Protein AF-A0A4Q2J1U2-F1 (afdb_monomer_lite)

Structure (mmCIF, N/CA/C/O backbone):
data_AF-A0A4Q2J1U2-F1
#
_entry.id   AF-A0A4Q2J1U2-F1
#
loop_
_atom_site.group_PDB
_atom_site.id
_atom_site.type_symbol
_atom_site.label_atom_id
_atom_site.label_alt_id
_atom_site.label_comp_id
_atom_site.label_asym_id
_atom_site.label_entity_id
_atom_site.label_seq_id
_atom_site.pdbx_PDB_ins_code
_atom_site.Cartn_x
_atom_site.Cartn_y
_atom_site.Cartn_z
_atom_site.occupancy
_atom_site.B_iso_or_equiv
_atom_site.auth_seq_id
_atom_site.auth_comp_id
_atom_site.auth_asym_id
_atom_site.auth_atom_id
_atom_site.pdbx_PDB_model_num
ATOM 1 N N . MET A 1 1 ? 34.722 -32.588 -14.784 1.00 40.94 1 MET A N 1
ATOM 2 C CA . MET A 1 1 ? 33.794 -31.665 -14.092 1.00 40.94 1 MET A CA 1
ATOM 3 C C . MET A 1 1 ? 32.581 -32.463 -13.649 1.00 40.94 1 MET A C 1
ATOM 5 O O . MET A 1 1 ? 31.756 -32.807 -14.487 1.00 40.94 1 MET A O 1
ATOM 9 N N . ASN A 1 2 ? 32.507 -32.815 -12.365 1.00 41.41 2 ASN A N 1
ATOM 10 C CA . ASN A 1 2 ? 31.314 -33.447 -11.803 1.00 41.41 2 ASN A CA 1
ATOM 11 C C . ASN A 1 2 ? 30.182 -32.419 -11.820 1.00 41.41 2 ASN A C 1
ATOM 13 O O . ASN A 1 2 ? 30.294 -31.365 -11.196 1.00 41.41 2 ASN A O 1
ATOM 17 N N . ARG A 1 3 ? 29.116 -32.698 -12.578 1.00 48.78 3 ARG A N 1
ATOM 18 C CA . ARG A 1 3 ? 27.862 -31.949 -12.464 1.00 48.78 3 ARG A CA 1
ATOM 19 C C . ARG A 1 3 ? 27.380 -32.119 -11.027 1.00 48.78 3 ARG A C 1
ATOM 21 O O . ARG A 1 3 ? 27.314 -33.249 -10.555 1.00 48.78 3 ARG A O 1
ATOM 28 N N . ILE A 1 4 ? 27.076 -31.015 -10.349 1.00 56.19 4 ILE A N 1
ATOM 29 C CA . ILE A 1 4 ? 26.413 -31.039 -9.044 1.00 56.19 4 ILE A CA 1
ATOM 30 C C . ILE A 1 4 ? 25.127 -31.856 -9.225 1.00 56.19 4 ILE A C 1
ATOM 32 O O . ILE A 1 4 ? 24.204 -31.419 -9.913 1.00 56.19 4 ILE A O 1
ATOM 36 N N . GLN A 1 5 ? 25.106 -33.076 -8.692 1.00 54.91 5 GLN A N 1
ATOM 37 C CA . GLN A 1 5 ? 23.895 -33.880 -8.613 1.00 54.91 5 GLN A CA 1
ATOM 38 C C . GLN A 1 5 ? 23.110 -33.358 -7.417 1.00 54.91 5 GLN A C 1
ATOM 40 O O . GLN A 1 5 ? 23.485 -33.587 -6.273 1.00 54.91 5 GLN A O 1
ATOM 45 N N . ILE A 1 6 ? 22.061 -32.591 -7.696 1.00 63.06 6 ILE A N 1
ATOM 46 C CA . ILE A 1 6 ? 21.085 -32.207 -6.680 1.00 63.06 6 ILE A CA 1
ATOM 47 C C . ILE A 1 6 ? 20.137 -33.394 -6.537 1.00 63.06 6 ILE A C 1
ATOM 49 O O . ILE A 1 6 ? 19.414 -33.708 -7.488 1.00 63.06 6 ILE A O 1
ATOM 53 N N . ASP A 1 7 ? 20.142 -34.051 -5.378 1.00 73.06 7 ASP A N 1
ATOM 54 C CA . ASP A 1 7 ? 19.077 -34.986 -5.024 1.00 73.06 7 ASP A CA 1
ATOM 55 C C . ASP A 1 7 ? 17.776 -34.184 -4.903 1.00 73.06 7 ASP A C 1
ATOM 57 O O . ASP A 1 7 ? 17.589 -33.372 -3.995 1.00 73.06 7 ASP A O 1
ATOM 61 N N . ARG A 1 8 ? 16.892 -34.351 -5.890 1.00 62.78 8 ARG A N 1
ATOM 62 C CA . ARG A 1 8 ? 15.632 -33.601 -5.984 1.00 62.78 8 ARG A CA 1
ATOM 63 C C . ARG A 1 8 ? 14.714 -33.876 -4.795 1.00 62.78 8 ARG A C 1
ATOM 65 O O . ARG A 1 8 ? 13.988 -32.979 -4.373 1.00 62.78 8 ARG A O 1
ATOM 72 N N . THR A 1 9 ? 14.780 -35.090 -4.261 1.00 61.31 9 THR A N 1
ATOM 73 C CA . THR A 1 9 ? 13.978 -35.573 -3.137 1.00 61.31 9 THR A CA 1
ATOM 74 C C . THR A 1 9 ? 14.456 -34.951 -1.832 1.00 61.31 9 THR A C 1
ATOM 76 O O . THR A 1 9 ? 13.648 -34.439 -1.061 1.00 61.31 9 THR A O 1
ATOM 79 N N . GLU A 1 10 ? 15.773 -34.923 -1.619 1.00 67.81 10 GLU A N 1
ATOM 80 C CA . GLU A 1 10 ? 16.393 -34.340 -0.423 1.00 67.81 10 GLU A CA 1
ATOM 81 C C . GLU A 1 10 ? 16.301 -32.802 -0.416 1.00 67.81 10 GLU A C 1
ATOM 83 O O . GLU A 1 10 ? 16.097 -32.182 0.626 1.00 67.81 10 GLU A O 1
ATOM 88 N N . ALA A 1 11 ? 16.352 -32.175 -1.598 1.00 64.88 11 ALA A N 1
ATOM 89 C CA . ALA A 1 11 ? 16.193 -30.730 -1.768 1.00 64.88 11 ALA A CA 1
ATOM 90 C C . ALA A 1 11 ? 14.732 -30.239 -1.677 1.00 64.88 11 ALA A C 1
ATOM 92 O O . ALA A 1 11 ? 14.486 -29.034 -1.775 1.00 64.88 11 ALA A O 1
ATOM 93 N N . GLY A 1 12 ? 13.754 -31.145 -1.536 1.00 71.75 12 GLY A N 1
ATOM 94 C CA . GLY A 1 12 ? 12.329 -30.800 -1.516 1.00 71.75 12 GLY A CA 1
ATOM 95 C C . GLY A 1 12 ? 11.839 -30.141 -2.812 1.00 71.75 12 GLY A C 1
ATOM 96 O O . GLY A 1 12 ? 10.867 -29.380 -2.789 1.00 71.75 12 GLY A O 1
ATOM 97 N N . LEU A 1 13 ? 12.525 -30.392 -3.932 1.00 71.38 13 LEU A N 1
ATOM 98 C CA . LEU A 1 13 ? 12.176 -29.836 -5.233 1.00 71.38 13 LEU A CA 1
ATOM 99 C C . LEU A 1 13 ? 10.976 -30.595 -5.792 1.00 71.38 13 LEU A C 1
ATOM 101 O O . LEU A 1 13 ? 11.038 -31.798 -6.033 1.00 71.38 13 LEU A O 1
ATOM 105 N N . LEU A 1 14 ? 9.886 -29.865 -5.998 1.00 78.56 14 LEU A N 1
ATOM 106 C CA . LEU A 1 14 ? 8.661 -30.396 -6.578 1.00 78.56 14 LEU A CA 1
ATOM 107 C C . LEU A 1 14 ? 8.863 -30.627 -8.072 1.00 78.56 14 LEU A C 1
ATOM 109 O O . LEU A 1 14 ? 9.507 -29.815 -8.745 1.00 78.56 14 LEU A O 1
ATOM 113 N N . ASP A 1 15 ? 8.288 -31.706 -8.596 1.00 85.06 15 ASP A N 1
ATOM 114 C CA . ASP A 1 15 ? 8.080 -31.787 -10.037 1.00 85.06 15 ASP A CA 1
ATOM 115 C C . ASP A 1 15 ? 7.038 -30.747 -10.490 1.00 85.06 15 ASP A C 1
ATOM 117 O O . ASP A 1 15 ? 6.358 -30.110 -9.682 1.00 85.06 15 ASP A O 1
ATOM 121 N N . GLU A 1 16 ? 6.942 -30.527 -11.800 1.00 80.81 16 GLU A N 1
ATOM 122 C CA . GLU A 1 16 ? 6.051 -29.514 -12.369 1.00 80.81 16 GLU A CA 1
ATOM 123 C C . GLU A 1 16 ? 4.585 -29.739 -11.975 1.00 80.81 16 GLU A C 1
ATOM 125 O O . GLU A 1 16 ? 3.893 -28.786 -11.620 1.00 80.81 16 GLU A O 1
ATOM 130 N N . SER A 1 17 ? 4.126 -30.993 -11.958 1.00 84.81 17 SER A N 1
ATOM 131 C CA . SER A 1 17 ? 2.738 -31.322 -11.615 1.00 84.81 17 SER A CA 1
ATOM 132 C C . SER A 1 17 ? 2.459 -31.033 -10.142 1.00 84.81 17 SER A C 1
ATOM 134 O O . SER A 1 17 ? 1.486 -30.356 -9.818 1.00 84.81 17 SER A O 1
ATOM 136 N N . GLN A 1 18 ? 3.365 -31.446 -9.256 1.00 86.19 18 GLN A N 1
ATOM 137 C CA . GLN A 1 18 ? 3.302 -31.177 -7.819 1.00 86.19 18 GLN A CA 1
ATOM 138 C C . GLN A 1 18 ? 3.392 -29.680 -7.499 1.00 86.19 18 GLN A C 1
ATOM 140 O O . GLN A 1 18 ? 2.751 -29.196 -6.564 1.00 86.19 18 GLN A O 1
ATOM 145 N N . ALA A 1 19 ? 4.203 -28.930 -8.248 1.00 78.00 19 ALA A N 1
ATOM 146 C CA . ALA A 1 19 ? 4.318 -27.485 -8.098 1.00 78.00 19 ALA A CA 1
ATOM 147 C C . ALA A 1 19 ? 3.023 -26.780 -8.518 1.00 78.00 19 ALA A C 1
ATOM 149 O O . ALA A 1 19 ? 2.547 -25.908 -7.789 1.00 78.00 19 ALA A O 1
ATOM 150 N N . ILE A 1 20 ? 2.438 -27.180 -9.652 1.00 78.00 20 ILE A N 1
ATOM 151 C CA . ILE A 1 20 ? 1.159 -26.658 -10.145 1.00 78.00 20 ILE A CA 1
ATOM 152 C C . ILE A 1 20 ? 0.034 -26.972 -9.157 1.00 78.00 20 ILE A C 1
ATOM 154 O O . ILE A 1 20 ? -0.720 -26.068 -8.805 1.00 78.00 20 ILE A O 1
ATOM 158 N N . GLU A 1 21 ? -0.054 -28.210 -8.670 1.00 85.25 21 GLU A N 1
ATOM 159 C CA . GLU A 1 21 ? -1.072 -28.634 -7.704 1.00 85.25 21 GLU A CA 1
ATOM 160 C C . GLU A 1 21 ? -0.965 -27.835 -6.401 1.00 85.25 21 GLU A C 1
ATOM 162 O O . GLU A 1 21 ? -1.921 -27.173 -6.001 1.00 85.25 21 GLU A O 1
ATOM 167 N N . LYS A 1 22 ? 0.230 -27.750 -5.798 1.00 83.50 22 LYS A N 1
ATOM 168 C CA . LYS A 1 22 ? 0.429 -26.937 -4.586 1.00 83.50 22 LYS A CA 1
ATOM 169 C C . LYS A 1 22 ? 0.138 -25.458 -4.804 1.00 83.50 22 LYS A C 1
ATOM 171 O O . LYS A 1 22 ? -0.302 -24.773 -3.877 1.00 83.50 22 LYS A O 1
ATOM 176 N N . LEU A 1 23 ? 0.427 -24.930 -5.990 1.00 76.12 23 LEU A N 1
ATOM 177 C CA . LEU A 1 23 ? 0.112 -23.549 -6.325 1.00 76.12 23 LEU A CA 1
ATOM 178 C C . LEU A 1 23 ? -1.408 -23.351 -6.444 1.00 76.12 23 LEU A C 1
ATOM 180 O O . LEU A 1 23 ? -1.936 -22.383 -5.896 1.00 76.12 23 LEU A O 1
ATOM 184 N N . ALA A 1 24 ? -2.113 -24.283 -7.087 1.00 77.75 24 ALA A N 1
ATOM 185 C CA . ALA A 1 24 ? -3.569 -24.283 -7.201 1.00 77.75 24 ALA A CA 1
ATOM 186 C C . ALA A 1 24 ? -4.257 -24.411 -5.833 1.00 77.75 24 ALA A C 1
ATOM 188 O O . ALA A 1 24 ? -5.209 -23.674 -5.560 1.00 77.75 24 ALA A O 1
ATOM 189 N N . ASP A 1 25 ? -3.738 -25.262 -4.947 1.00 82.00 25 ASP A N 1
ATOM 190 C CA . ASP A 1 25 ? -4.210 -25.404 -3.568 1.00 82.00 25 ASP A CA 1
ATOM 191 C C . ASP A 1 25 ? -4.043 -24.104 -2.788 1.00 82.00 25 ASP A C 1
ATOM 193 O O . ASP A 1 25 ? -4.979 -23.629 -2.142 1.00 82.00 25 ASP A O 1
ATOM 197 N N . ARG A 1 26 ? -2.868 -23.468 -2.893 1.00 78.56 26 ARG A N 1
ATOM 198 C CA . ARG A 1 26 ? -2.610 -22.171 -2.253 1.00 78.56 26 ARG A CA 1
ATOM 199 C C . ARG A 1 26 ? -3.544 -21.084 -2.771 1.00 78.56 26 ARG A C 1
ATOM 201 O O . ARG A 1 26 ? -4.058 -20.310 -1.968 1.00 78.56 26 ARG A O 1
ATOM 208 N N . PHE A 1 27 ? -3.795 -21.028 -4.079 1.00 70.75 27 PHE A N 1
ATOM 209 C CA . PHE A 1 27 ? -4.749 -20.072 -4.643 1.00 70.75 27 PHE A CA 1
ATOM 210 C C . PHE A 1 27 ? -6.188 -20.359 -4.213 1.00 70.75 27 PHE A C 1
ATOM 212 O O . PHE A 1 27 ? -6.931 -19.427 -3.912 1.00 70.75 27 PHE A O 1
ATOM 219 N N . SER A 1 28 ? -6.576 -21.630 -4.134 1.00 72.31 28 SER A N 1
ATOM 220 C CA . SER A 1 28 ? -7.910 -22.034 -3.688 1.00 72.31 28 SER A CA 1
ATOM 221 C C . SER A 1 28 ? -8.134 -21.697 -2.215 1.00 72.31 28 SER A C 1
ATOM 223 O O . SER A 1 28 ? -9.158 -21.103 -1.882 1.00 72.31 28 SER A O 1
ATOM 225 N N . ALA A 1 29 ? -7.148 -21.964 -1.355 1.00 73.12 29 ALA A N 1
ATOM 226 C CA . ALA A 1 29 ? -7.158 -21.555 0.048 1.00 73.12 29 ALA A CA 1
ATOM 227 C C . ALA A 1 29 ? -7.182 -20.023 0.213 1.00 73.12 29 ALA A C 1
ATOM 229 O O . ALA A 1 29 ? -7.763 -19.509 1.165 1.00 73.12 29 ALA A O 1
ATOM 230 N N . ALA A 1 30 ? -6.592 -19.281 -0.729 1.00 64.62 30 ALA A N 1
ATOM 231 C CA . ALA A 1 30 ? -6.558 -17.821 -0.711 1.00 64.62 30 ALA A CA 1
ATOM 232 C C . ALA A 1 30 ? -7.822 -17.142 -1.279 1.00 64.62 30 ALA A C 1
ATOM 234 O O . ALA A 1 30 ? -7.914 -15.917 -1.202 1.00 64.62 30 ALA A O 1
ATOM 235 N N . LYS A 1 31 ? -8.809 -17.879 -1.821 1.00 60.16 31 LYS A N 1
ATOM 236 C CA . LYS A 1 31 ? -10.041 -17.285 -2.390 1.00 60.16 31 LYS A CA 1
ATOM 237 C C . LYS A 1 31 ? -10.817 -16.411 -1.394 1.00 60.16 31 LYS A C 1
ATOM 239 O O . LYS A 1 31 ? -11.408 -15.422 -1.812 1.00 60.16 31 LYS A O 1
ATOM 244 N N . GLY A 1 32 ? -10.784 -16.736 -0.099 1.00 54.59 32 GLY A N 1
ATOM 245 C CA . GLY A 1 32 ? -11.409 -15.935 0.967 1.00 54.59 32 GLY A CA 1
ATOM 246 C C . GLY A 1 32 ? -10.609 -14.698 1.399 1.00 54.59 32 GLY A C 1
ATOM 247 O O . GLY A 1 32 ? -11.119 -13.874 2.148 1.00 54.59 32 GLY A O 1
ATOM 248 N N . SER A 1 33 ? -9.369 -14.548 0.925 1.00 55.78 33 SER A N 1
ATOM 249 C CA . SER A 1 33 ? -8.475 -13.429 1.261 1.00 55.78 33 SER A CA 1
ATOM 250 C C . SER A 1 33 ? -8.589 -12.252 0.285 1.00 55.78 33 SER A C 1
ATOM 252 O O . SER A 1 33 ? -7.886 -11.253 0.439 1.00 55.78 33 SER A O 1
ATOM 254 N N . ILE A 1 34 ? -9.428 -12.374 -0.748 1.00 62.28 34 ILE A N 1
ATOM 255 C CA . ILE A 1 34 ? -9.670 -11.317 -1.731 1.00 62.28 34 ILE A CA 1
ATOM 256 C C . ILE A 1 34 ? -10.684 -10.336 -1.140 1.00 62.28 34 ILE A C 1
ATOM 258 O O . ILE A 1 34 ? -11.762 -10.730 -0.701 1.00 62.28 34 ILE A O 1
ATOM 262 N N . LEU A 1 35 ? -10.349 -9.046 -1.147 1.00 68.81 35 LEU A N 1
ATOM 263 C CA . LEU A 1 35 ? -11.266 -7.990 -0.725 1.00 68.81 35 LEU A CA 1
ATOM 264 C C . LEU A 1 35 ? -12.444 -7.908 -1.706 1.00 68.81 35 LEU A C 1
ATOM 266 O O . LEU A 1 35 ? -12.306 -7.363 -2.801 1.00 68.81 35 LEU A O 1
ATOM 270 N N . ASP A 1 36 ? -13.609 -8.428 -1.316 1.00 72.62 36 ASP A N 1
ATOM 271 C CA . ASP A 1 36 ? -14.829 -8.349 -2.124 1.00 72.62 36 ASP A CA 1
ATOM 272 C C . ASP A 1 36 ? -15.438 -6.937 -2.103 1.00 72.62 36 ASP A C 1
ATOM 274 O O . ASP A 1 36 ? -16.395 -6.625 -1.387 1.00 72.62 36 ASP A O 1
ATOM 278 N N . CYS A 1 37 ? -14.880 -6.076 -2.947 1.00 68.88 37 CYS A N 1
ATOM 279 C CA . CYS A 1 37 ? -15.379 -4.725 -3.182 1.00 68.88 37 CYS A CA 1
ATOM 280 C C . CYS A 1 37 ? -16.407 -4.669 -4.329 1.00 68.88 37 CYS A C 1
ATOM 282 O O . CYS A 1 37 ? -16.968 -3.611 -4.599 1.00 68.88 37 CYS A O 1
ATOM 284 N N . GLY A 1 38 ? -16.669 -5.796 -5.011 1.00 70.62 38 GLY A N 1
ATOM 285 C CA . GLY A 1 38 ? -17.612 -5.908 -6.144 1.00 70.62 38 GLY A CA 1
ATOM 286 C C . GLY A 1 38 ? -17.121 -5.387 -7.466 1.00 70.62 38 GLY A C 1
ATOM 287 O O . GLY A 1 38 ? -17.868 -5.340 -8.437 1.00 70.62 38 GLY A O 1
ATOM 288 N N . PHE A 1 39 ? -15.859 -5.010 -7.488 1.00 75.62 39 PHE A N 1
ATOM 289 C CA . PHE A 1 39 ? -15.097 -4.725 -8.675 1.00 75.62 39 PHE A CA 1
ATOM 290 C C . PHE A 1 39 ? -13.757 -5.452 -8.545 1.00 75.62 39 PHE A C 1
ATOM 292 O O . PHE A 1 39 ? -13.298 -5.692 -7.422 1.00 75.62 39 PHE A O 1
ATOM 299 N N . PRO A 1 40 ? -13.121 -5.809 -9.671 1.00 79.50 40 PRO A N 1
ATOM 300 C CA . PRO A 1 40 ? -11.772 -6.351 -9.654 1.00 79.50 40 PRO A CA 1
ATOM 301 C C . PRO A 1 40 ? -10.813 -5.400 -8.933 1.00 79.50 40 PRO A C 1
ATOM 303 O O . PRO A 1 40 ? -10.819 -4.188 -9.167 1.00 79.50 40 PRO A O 1
ATOM 306 N N . ASP A 1 41 ? -9.982 -5.952 -8.054 1.00 85.75 41 ASP A N 1
ATOM 307 C CA . ASP A 1 41 ? -8.946 -5.187 -7.376 1.00 85.75 41 ASP A CA 1
ATOM 308 C C . ASP A 1 41 ? -7.888 -4.729 -8.387 1.00 85.75 41 ASP A C 1
ATOM 310 O O . ASP A 1 41 ? -7.144 -5.544 -8.933 1.00 85.75 41 ASP A O 1
ATOM 314 N N . GLN A 1 42 ? -7.825 -3.419 -8.637 1.00 88.94 42 GLN A N 1
ATOM 315 C CA . GLN A 1 42 ? -6.979 -2.855 -9.691 1.00 88.94 42 GLN A CA 1
ATOM 316 C C . GLN A 1 42 ? -5.487 -3.116 -9.464 1.00 88.94 42 GLN A C 1
ATOM 318 O O . GLN A 1 42 ? -4.757 -3.355 -10.428 1.00 88.94 42 GLN A O 1
ATOM 323 N N . LEU A 1 43 ? -5.028 -3.094 -8.206 1.00 91.44 43 LEU A N 1
ATOM 324 C CA . LEU A 1 43 ? -3.635 -3.395 -7.892 1.00 91.44 43 LEU A CA 1
ATOM 325 C C . LEU A 1 43 ? -3.363 -4.878 -8.132 1.00 91.44 43 LEU A C 1
ATOM 327 O O . LEU A 1 43 ? -2.421 -5.214 -8.844 1.00 91.44 43 LEU A O 1
ATOM 331 N N . ALA A 1 44 ? -4.192 -5.766 -7.577 1.00 89.00 44 ALA A N 1
ATOM 332 C CA . ALA A 1 44 ? -4.015 -7.207 -7.752 1.00 89.00 44 ALA A CA 1
ATOM 333 C C . ALA A 1 44 ? -4.030 -7.594 -9.239 1.00 89.00 44 ALA A C 1
ATOM 335 O O . ALA A 1 44 ? -3.179 -8.358 -9.694 1.00 89.00 44 ALA A O 1
ATOM 336 N N . GLU A 1 45 ? -4.957 -7.020 -10.008 1.00 88.75 45 GLU A N 1
ATOM 337 C CA . GLU A 1 45 ? -5.068 -7.229 -11.448 1.00 88.75 45 GLU A CA 1
ATOM 338 C C . GLU A 1 45 ? -3.811 -6.754 -12.187 1.00 88.75 45 GLU A C 1
ATOM 340 O O . GLU A 1 45 ? -3.287 -7.482 -13.034 1.00 88.75 45 GLU A O 1
ATOM 345 N N . ARG A 1 46 ? -3.287 -5.565 -11.857 1.00 91.88 46 ARG A N 1
ATOM 346 C CA . ARG A 1 46 ? -2.036 -5.060 -12.438 1.00 91.88 46 ARG A CA 1
ATOM 347 C C . ARG A 1 46 ? -0.867 -5.997 -12.152 1.00 91.88 46 ARG A C 1
ATOM 349 O O . ARG A 1 46 ? -0.157 -6.375 -13.087 1.00 91.88 46 ARG A O 1
ATOM 356 N N . LEU A 1 47 ? -0.676 -6.367 -10.886 1.00 93.44 47 LEU A N 1
ATOM 357 C CA . LEU A 1 47 ? 0.421 -7.239 -10.463 1.00 93.44 47 LEU A CA 1
ATOM 358 C C . LEU A 1 47 ? 0.335 -8.602 -11.159 1.00 93.44 47 LEU A C 1
ATOM 360 O O . LEU A 1 47 ? 1.339 -9.100 -11.663 1.00 93.44 47 LEU A O 1
ATOM 364 N N . ALA A 1 48 ? -0.868 -9.173 -11.258 1.00 90.56 48 ALA A N 1
ATOM 365 C CA . ALA A 1 48 ? -1.094 -10.438 -11.947 1.00 90.56 48 ALA A CA 1
ATOM 366 C C . ALA A 1 48 ? -0.799 -10.341 -13.453 1.00 90.56 48 ALA A C 1
ATOM 368 O O . ALA A 1 48 ? -0.123 -11.211 -14.003 1.00 90.56 48 ALA A O 1
ATOM 369 N N . LYS A 1 49 ? -1.258 -9.276 -14.125 1.00 90.75 49 LYS A N 1
ATOM 370 C CA . LYS A 1 49 ? -0.996 -9.057 -15.557 1.00 90.75 49 LYS A CA 1
ATOM 371 C C . LYS A 1 49 ? 0.494 -8.905 -15.852 1.00 90.75 49 LYS A C 1
ATOM 373 O O . LYS A 1 49 ? 0.980 -9.491 -16.816 1.00 90.75 49 LYS A O 1
ATOM 378 N N . ASP A 1 50 ? 1.223 -8.153 -15.030 1.00 94.25 50 ASP A N 1
ATOM 379 C CA . ASP A 1 50 ? 2.668 -7.983 -15.212 1.00 94.25 50 ASP A CA 1
ATOM 380 C C . ASP A 1 50 ? 3.452 -9.249 -14.907 1.00 94.25 50 ASP A C 1
ATOM 382 O O . ASP A 1 50 ? 4.342 -9.604 -15.677 1.00 94.25 50 ASP A O 1
ATOM 386 N N . PHE A 1 51 ? 3.069 -9.991 -13.869 1.00 94.19 51 PHE A N 1
ATOM 387 C CA . PHE A 1 51 ? 3.667 -11.292 -13.602 1.00 94.19 51 PHE A CA 1
ATOM 388 C C . PHE A 1 51 ? 3.471 -12.256 -14.783 1.00 94.19 51 PHE A C 1
ATOM 390 O O . PHE A 1 51 ? 4.430 -12.860 -15.256 1.00 94.19 51 PHE A O 1
ATOM 397 N N . GLN A 1 52 ? 2.262 -12.326 -15.351 1.00 90.56 52 GLN A N 1
ATOM 398 C CA . GLN A 1 52 ? 1.999 -13.119 -16.559 1.00 90.56 52 GLN A CA 1
ATOM 399 C C . GLN A 1 52 ? 2.795 -12.637 -17.777 1.00 90.56 52 GLN A C 1
ATOM 401 O O . GLN A 1 52 ? 3.192 -13.447 -18.619 1.00 90.56 52 GLN A O 1
ATOM 406 N N . ASN A 1 53 ? 3.000 -11.325 -17.918 1.00 89.69 53 ASN A N 1
ATOM 407 C CA . ASN A 1 53 ? 3.836 -10.778 -18.980 1.00 89.69 53 ASN A CA 1
ATOM 408 C C . ASN A 1 53 ? 5.285 -11.233 -18.814 1.00 89.69 53 ASN A C 1
ATOM 410 O O . ASN A 1 53 ? 5.844 -11.731 -19.785 1.00 89.69 53 ASN A O 1
ATOM 414 N N . LEU A 1 54 ? 5.839 -11.165 -17.601 1.00 91.19 54 LEU A N 1
ATOM 415 C CA . LEU A 1 54 ? 7.184 -11.657 -17.293 1.00 91.19 54 LEU A CA 1
ATOM 416 C C . LEU A 1 54 ? 7.322 -13.149 -17.570 1.00 91.19 54 LEU A C 1
ATOM 418 O O . LEU A 1 54 ? 8.261 -13.535 -18.254 1.00 91.19 54 LEU A O 1
ATOM 422 N N . CYS A 1 55 ? 6.384 -13.988 -17.122 1.00 90.38 55 CYS A N 1
ATOM 423 C CA . CYS A 1 55 ? 6.423 -15.424 -17.416 1.00 90.38 55 CYS A CA 1
ATOM 424 C C . CYS A 1 55 ? 6.489 -15.693 -18.925 1.00 90.38 55 CYS A C 1
ATOM 426 O O . CYS A 1 55 ? 7.230 -16.554 -19.371 1.00 90.38 55 CYS A O 1
ATOM 428 N N . LYS A 1 56 ? 5.777 -14.910 -19.739 1.00 86.75 56 LYS A N 1
ATOM 429 C CA . LYS A 1 56 ? 5.811 -15.061 -21.201 1.00 86.75 56 LYS A CA 1
ATOM 430 C C . LYS A 1 56 ? 7.092 -14.528 -21.850 1.00 86.75 56 LYS A C 1
ATOM 432 O O . LYS A 1 56 ? 7.359 -14.885 -22.990 1.00 86.75 56 LYS A O 1
ATOM 437 N N . LEU A 1 57 ? 7.878 -13.699 -21.158 1.00 85.62 57 LEU A N 1
ATOM 438 C CA . LEU A 1 57 ? 9.229 -13.329 -21.600 1.00 85.62 57 LEU A CA 1
ATOM 439 C C . LEU A 1 57 ? 10.234 -14.466 -21.393 1.00 85.62 57 LEU A C 1
ATOM 441 O O . LEU A 1 57 ? 11.310 -14.436 -21.990 1.00 85.62 57 LEU A O 1
ATOM 445 N N . GLU A 1 58 ? 9.913 -15.454 -20.553 1.00 86.56 58 GLU A N 1
ATOM 446 C CA . GLU A 1 58 ? 10.778 -16.611 -20.352 1.00 86.56 58 GLU A CA 1
ATOM 447 C C . GLU A 1 58 ? 10.990 -17.326 -21.695 1.00 86.56 58 GLU A C 1
ATOM 449 O O . GLU A 1 58 ? 10.053 -17.524 -22.469 1.00 86.56 58 GLU A O 1
ATOM 454 N N . GLY A 1 59 ? 12.248 -17.625 -22.022 1.00 81.94 59 GLY A N 1
ATOM 455 C CA . GLY A 1 59 ? 12.632 -18.208 -23.312 1.00 81.94 59 GLY A CA 1
ATOM 456 C C . GLY A 1 59 ? 12.765 -17.219 -24.480 1.00 81.94 59 GLY A C 1
ATOM 457 O O . GLY A 1 59 ? 13.353 -17.590 -25.490 1.00 81.94 59 GLY A O 1
ATOM 458 N N . HIS A 1 60 ? 12.306 -15.969 -24.341 1.00 84.50 60 HIS A N 1
ATOM 459 C CA . HIS A 1 60 ? 12.423 -14.924 -25.375 1.00 84.50 60 HIS A CA 1
ATOM 460 C C . HIS A 1 60 ? 13.544 -13.917 -25.096 1.00 84.50 60 HIS A C 1
ATOM 462 O O . HIS A 1 60 ? 13.948 -13.167 -25.978 1.00 84.50 60 HIS A O 1
ATOM 468 N N . VAL A 1 61 ? 14.054 -13.898 -23.865 1.00 86.06 61 VAL A N 1
ATOM 469 C CA . VAL A 1 61 ? 15.207 -13.091 -23.454 1.00 86.06 61 VAL A CA 1
ATOM 470 C C . VAL A 1 61 ? 16.258 -13.988 -22.794 1.00 86.06 61 VAL A C 1
ATOM 472 O O . VAL A 1 61 ? 15.919 -15.075 -22.311 1.00 86.06 61 VAL A O 1
ATOM 475 N N . PRO A 1 62 ? 17.536 -13.564 -22.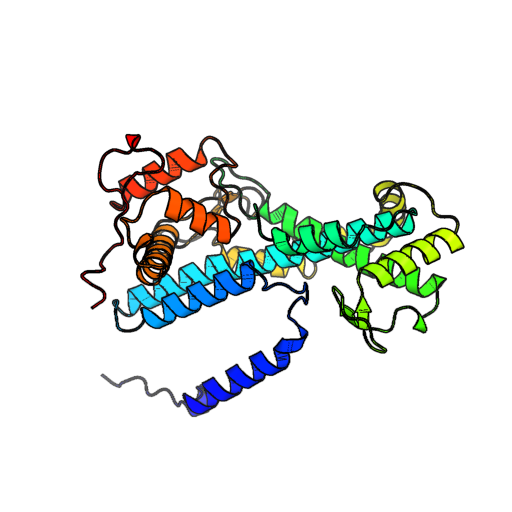724 1.00 90.12 62 PRO A N 1
ATOM 476 C CA . PRO A 1 62 ? 18.559 -14.308 -22.000 1.00 90.12 62 PRO A CA 1
ATOM 477 C C . PRO A 1 62 ? 18.117 -14.633 -20.569 1.00 90.12 62 PRO A C 1
ATOM 479 O O . PRO A 1 62 ? 17.602 -13.772 -19.858 1.00 90.12 62 PRO A O 1
ATOM 482 N N . ARG A 1 63 ? 18.354 -15.870 -20.119 1.00 87.88 63 ARG A N 1
ATOM 483 C CA . ARG A 1 63 ? 17.874 -16.360 -18.813 1.00 87.88 63 ARG A CA 1
ATOM 484 C C . ARG A 1 63 ? 18.271 -15.460 -17.641 1.00 87.88 63 ARG A C 1
ATOM 486 O O . ARG A 1 63 ? 17.455 -15.225 -16.759 1.00 87.88 63 ARG A O 1
ATOM 493 N N . LEU A 1 64 ? 19.509 -14.964 -17.633 1.00 88.69 64 LEU A N 1
ATOM 494 C CA . LEU A 1 64 ? 19.988 -14.055 -16.586 1.00 88.69 64 LEU A CA 1
ATOM 495 C C . LEU A 1 64 ? 19.190 -12.746 -16.579 1.00 88.69 64 LEU A C 1
ATOM 497 O O . LEU A 1 64 ? 18.722 -12.331 -15.525 1.00 88.69 64 LEU A O 1
ATOM 501 N N . LEU A 1 65 ? 18.928 -12.175 -17.760 1.00 88.69 65 LEU A N 1
ATOM 502 C CA . LEU A 1 65 ? 18.089 -10.987 -17.889 1.00 88.69 65 LEU A CA 1
ATOM 503 C C . LEU A 1 65 ? 16.665 -11.255 -17.392 1.00 88.69 65 LEU A C 1
ATOM 505 O O . LEU A 1 65 ? 16.123 -10.447 -16.649 1.00 88.69 65 LEU A O 1
ATOM 509 N N . TRP A 1 66 ? 16.063 -12.392 -17.745 1.00 91.81 66 TRP A N 1
ATOM 510 C CA . TRP A 1 66 ? 14.729 -12.746 -17.252 1.00 91.81 66 TRP A CA 1
ATOM 511 C C . TRP A 1 66 ? 14.668 -12.813 -15.718 1.00 91.81 66 TRP A C 1
ATOM 513 O O . TRP A 1 66 ? 13.743 -12.271 -15.111 1.00 91.81 66 TRP A O 1
ATOM 523 N N . ILE A 1 67 ? 15.677 -13.427 -15.088 1.00 90.50 67 ILE A N 1
ATOM 524 C CA . ILE A 1 67 ? 15.790 -13.498 -13.625 1.00 90.50 67 ILE A CA 1
ATOM 525 C C . ILE A 1 67 ? 15.905 -12.090 -13.027 1.00 90.50 67 ILE A C 1
ATOM 527 O O . ILE A 1 67 ? 15.234 -11.799 -12.036 1.00 90.50 67 ILE A O 1
ATOM 531 N N . ASP A 1 68 ? 16.696 -11.203 -13.632 1.00 89.62 68 ASP A N 1
ATOM 532 C CA . ASP A 1 68 ? 16.839 -9.820 -13.169 1.00 89.62 68 ASP A CA 1
ATOM 533 C C . ASP A 1 68 ? 15.537 -9.016 -13.300 1.00 89.62 68 ASP A C 1
ATOM 535 O O . ASP A 1 68 ? 15.174 -8.284 -12.373 1.00 89.62 68 ASP A O 1
ATOM 539 N N . LEU A 1 69 ? 14.792 -9.197 -14.398 1.00 92.44 69 LEU A N 1
ATOM 540 C CA . LEU A 1 69 ? 13.468 -8.595 -14.592 1.00 92.44 69 LEU A CA 1
ATOM 541 C C . LEU A 1 69 ? 12.480 -9.085 -13.522 1.00 92.44 69 LEU A C 1
ATOM 543 O O . LEU A 1 69 ? 11.796 -8.279 -12.890 1.00 92.44 69 LEU A O 1
ATOM 547 N N . LEU A 1 70 ? 12.437 -10.398 -13.268 1.00 93.44 70 LEU A N 1
ATOM 548 C CA . LEU A 1 70 ? 11.592 -10.990 -12.229 1.00 93.44 70 LEU A CA 1
ATOM 549 C C . LEU A 1 70 ? 11.955 -10.454 -10.839 1.00 93.44 70 LEU A C 1
ATOM 551 O O . LEU A 1 70 ? 11.077 -10.072 -10.064 1.00 93.44 70 LEU A O 1
ATOM 555 N N . LYS A 1 71 ? 13.252 -10.386 -10.529 1.00 90.62 71 LYS A N 1
ATOM 556 C CA . LYS A 1 71 ? 13.769 -9.850 -9.268 1.00 90.62 71 LYS A CA 1
ATOM 557 C C . LYS A 1 71 ? 13.314 -8.403 -9.068 1.00 90.62 71 LYS A C 1
ATOM 559 O O . LYS A 1 71 ? 12.748 -8.086 -8.023 1.00 90.62 71 LYS A O 1
ATOM 564 N N . CYS A 1 72 ? 13.510 -7.539 -10.063 1.00 91.19 72 CYS A N 1
ATOM 565 C CA . CYS A 1 72 ? 13.103 -6.134 -9.998 1.00 91.19 72 CYS A CA 1
ATOM 566 C C . CYS A 1 72 ? 11.582 -5.970 -9.893 1.00 91.19 72 CYS A C 1
ATOM 568 O O . CYS A 1 72 ? 11.106 -5.143 -9.117 1.00 91.19 72 CYS A O 1
ATOM 570 N N . PHE A 1 73 ? 10.809 -6.798 -10.597 1.00 94.00 73 PHE A N 1
ATOM 571 C CA . PHE A 1 73 ? 9.357 -6.823 -10.453 1.00 94.00 73 PHE A CA 1
ATOM 572 C C . PHE A 1 73 ? 8.930 -7.156 -9.022 1.00 94.00 73 PHE A C 1
ATOM 574 O O . PHE A 1 73 ? 8.130 -6.423 -8.449 1.00 94.00 73 PHE A O 1
ATOM 581 N N . LEU A 1 74 ? 9.487 -8.203 -8.405 1.00 91.88 74 LEU A N 1
ATOM 582 C CA . LEU A 1 74 ? 9.141 -8.580 -7.029 1.00 91.88 74 LEU A CA 1
ATOM 583 C C . LEU A 1 74 ? 9.507 -7.484 -6.018 1.00 91.88 74 LEU A C 1
ATOM 585 O O . LEU A 1 74 ? 8.753 -7.248 -5.070 1.00 91.88 74 LEU A O 1
ATOM 589 N N . ARG A 1 75 ? 10.624 -6.782 -6.248 1.00 87.50 75 ARG A N 1
ATOM 590 C CA . ARG A 1 75 ? 11.051 -5.622 -5.450 1.00 87.50 75 ARG A CA 1
ATOM 591 C C . ARG A 1 75 ? 10.086 -4.440 -5.530 1.00 87.50 75 ARG A C 1
ATOM 593 O O . ARG A 1 75 ? 10.003 -3.682 -4.574 1.00 87.50 75 ARG A O 1
ATOM 600 N N . MET A 1 76 ? 9.338 -4.300 -6.621 1.00 89.50 76 MET A N 1
ATOM 601 C CA . MET A 1 76 ? 8.287 -3.287 -6.760 1.00 89.50 76 MET A CA 1
ATOM 602 C C . MET A 1 76 ? 6.942 -3.797 -6.231 1.00 89.50 76 MET A C 1
ATOM 604 O O . MET A 1 76 ? 6.292 -3.156 -5.404 1.00 89.50 76 MET A O 1
ATOM 608 N N . ALA A 1 77 ? 6.525 -4.975 -6.689 1.00 93.00 77 ALA A N 1
ATOM 609 C CA . ALA A 1 77 ? 5.199 -5.535 -6.472 1.00 93.00 77 ALA A CA 1
ATOM 610 C C . ALA A 1 77 ? 4.909 -5.820 -4.995 1.00 93.00 77 ALA A C 1
ATOM 612 O O . ALA A 1 77 ? 3.865 -5.415 -4.482 1.00 93.00 77 ALA A O 1
ATOM 613 N N . LEU A 1 78 ? 5.827 -6.498 -4.296 1.00 92.69 78 LEU A N 1
ATOM 614 C CA . LEU A 1 78 ? 5.584 -6.939 -2.922 1.00 92.69 78 LEU A CA 1
ATOM 615 C C . LEU A 1 78 ? 5.545 -5.768 -1.926 1.00 92.69 78 LEU A C 1
ATOM 617 O O . LEU A 1 78 ? 4.607 -5.726 -1.125 1.00 92.69 78 LEU A O 1
ATOM 621 N N . PRO A 1 79 ? 6.471 -4.787 -1.967 1.00 92.00 79 PRO A N 1
ATOM 622 C CA . PRO A 1 79 ? 6.365 -3.596 -1.127 1.00 92.00 79 PRO A CA 1
ATOM 623 C C . PRO A 1 79 ? 5.112 -2.770 -1.407 1.00 92.00 79 PRO A C 1
ATOM 625 O O . PRO A 1 79 ? 4.441 -2.364 -0.461 1.00 92.00 79 PRO A O 1
ATOM 628 N N . THR A 1 80 ? 4.755 -2.579 -2.683 1.00 93.69 80 THR A N 1
ATOM 629 C CA . THR A 1 80 ? 3.526 -1.864 -3.069 1.00 93.69 80 THR A CA 1
ATOM 630 C C . THR A 1 80 ? 2.297 -2.550 -2.482 1.00 93.69 80 THR A C 1
ATOM 632 O O . THR A 1 80 ? 1.475 -1.907 -1.830 1.00 93.69 80 THR A O 1
ATOM 635 N N . TRP A 1 81 ? 2.193 -3.872 -2.654 1.00 93.06 81 TRP A N 1
ATOM 636 C CA . TRP A 1 81 ? 1.101 -4.670 -2.104 1.00 93.06 81 TRP A CA 1
ATOM 637 C C . TRP A 1 81 ? 1.016 -4.550 -0.583 1.00 93.06 81 TRP A C 1
ATOM 639 O O . TRP A 1 81 ? -0.062 -4.286 -0.047 1.00 93.06 81 TRP A O 1
ATOM 649 N N . LEU A 1 82 ? 2.144 -4.695 0.115 1.00 93.88 82 LEU A N 1
ATOM 650 C CA . LEU A 1 82 ? 2.201 -4.610 1.570 1.00 93.88 82 LEU A CA 1
ATOM 651 C C . LEU A 1 82 ? 1.765 -3.228 2.076 1.00 93.88 82 LEU A C 1
ATOM 653 O O . LEU A 1 82 ? 0.878 -3.142 2.925 1.00 93.88 82 LEU A O 1
ATOM 657 N N . LEU A 1 83 ? 2.338 -2.151 1.534 1.00 94.69 83 LEU A N 1
ATOM 658 C CA . LEU A 1 83 ? 2.028 -0.778 1.943 1.00 94.69 83 LEU A CA 1
ATOM 659 C C . LEU A 1 83 ? 0.566 -0.409 1.639 1.00 94.69 83 LEU A C 1
ATOM 661 O O . LEU A 1 83 ? -0.099 0.216 2.469 1.00 94.69 83 LEU A O 1
ATOM 665 N N . ALA A 1 84 ? 0.028 -0.870 0.506 1.00 94.31 84 ALA A N 1
ATOM 666 C CA . ALA A 1 84 ? -1.385 -0.724 0.160 1.00 94.31 84 ALA A CA 1
ATOM 667 C C . ALA A 1 84 ? -2.308 -1.409 1.182 1.00 94.31 84 ALA A C 1
ATOM 669 O O . ALA A 1 84 ? -3.329 -0.844 1.570 1.00 94.31 84 ALA A O 1
ATOM 670 N N . HIS A 1 85 ? -1.951 -2.606 1.658 1.00 91.50 85 HIS A N 1
ATOM 671 C CA . HIS A 1 85 ? -2.724 -3.314 2.687 1.00 91.50 85 HIS A CA 1
ATOM 672 C C . HIS A 1 85 ? -2.595 -2.666 4.062 1.00 91.50 85 HIS A C 1
ATOM 674 O O . HIS A 1 85 ? -3.573 -2.579 4.800 1.00 91.50 85 HIS A O 1
ATOM 680 N N . MET A 1 86 ? -1.413 -2.157 4.403 1.00 94.88 86 MET A N 1
ATOM 681 C CA . MET A 1 86 ? -1.192 -1.432 5.653 1.00 94.88 86 MET A CA 1
ATOM 682 C C . MET A 1 86 ? -2.101 -0.201 5.769 1.00 94.88 86 MET A C 1
ATOM 684 O O . MET A 1 86 ? -2.626 0.070 6.851 1.00 94.88 86 MET A O 1
ATOM 688 N N . ARG A 1 87 ? -2.345 0.510 4.657 1.00 95.44 87 ARG A N 1
ATOM 689 C CA . ARG A 1 87 ? -3.278 1.649 4.611 1.00 95.44 87 ARG A CA 1
ATOM 690 C C . ARG A 1 87 ? -4.709 1.262 4.982 1.00 95.44 87 ARG A C 1
ATOM 692 O O . ARG A 1 87 ? -5.355 2.029 5.683 1.00 95.44 87 ARG A O 1
ATOM 699 N N . LEU A 1 88 ? -5.167 0.058 4.634 1.00 93.88 88 LEU A N 1
ATOM 700 C CA . LEU A 1 88 ? -6.506 -0.415 5.014 1.00 93.88 88 LEU A CA 1
ATOM 701 C C . LEU A 1 88 ? -6.682 -0.515 6.528 1.00 93.88 88 LEU A C 1
ATOM 703 O O . LEU A 1 88 ? -7.724 -0.139 7.053 1.00 93.88 88 LEU A O 1
ATOM 707 N N . THR A 1 89 ? -5.662 -0.989 7.249 1.00 95.56 89 THR A N 1
ATOM 708 C CA . THR A 1 89 ? -5.700 -1.033 8.720 1.00 95.56 89 THR A CA 1
ATOM 709 C C . THR A 1 89 ? -5.771 0.369 9.322 1.00 95.56 89 THR A C 1
ATOM 711 O O . THR A 1 89 ? -6.457 0.573 10.321 1.00 95.56 89 THR A O 1
ATOM 714 N N . VAL A 1 90 ? -5.082 1.338 8.712 1.00 97.44 90 VAL A N 1
ATOM 715 C CA . VAL A 1 90 ? -5.124 2.742 9.142 1.00 97.44 90 VAL A CA 1
ATOM 716 C C . VAL A 1 90 ? -6.516 3.335 8.910 1.00 97.44 90 VAL A C 1
ATOM 718 O O . VAL A 1 90 ? -7.102 3.833 9.870 1.00 97.44 90 VAL A O 1
ATOM 721 N N . SER A 1 91 ? -7.077 3.192 7.702 1.00 97.25 91 SER A N 1
ATOM 722 C CA . SER A 1 91 ? -8.439 3.645 7.380 1.00 97.25 91 SER A CA 1
ATOM 723 C C . SER A 1 91 ? -9.479 3.005 8.300 1.00 97.25 91 SER A C 1
ATOM 725 O O . SER A 1 91 ? -10.273 3.712 8.912 1.00 97.25 91 SER A O 1
ATOM 727 N N . LEU A 1 92 ? -9.427 1.683 8.500 1.00 97.31 92 LEU A N 1
ATOM 728 C CA . LEU A 1 92 ? -10.358 0.981 9.386 1.00 97.31 92 LEU A CA 1
ATOM 729 C C . LEU A 1 92 ? -10.290 1.503 10.827 1.00 97.31 92 LEU A C 1
ATOM 731 O O . LEU A 1 92 ? -11.326 1.693 11.466 1.00 97.31 92 LEU A O 1
ATOM 735 N N . ARG A 1 93 ? -9.085 1.772 11.340 1.00 97.88 93 ARG A N 1
ATOM 736 C CA . ARG A 1 93 ? -8.896 2.393 12.656 1.00 97.88 93 ARG A CA 1
ATOM 737 C C . ARG A 1 93 ? -9.511 3.793 12.702 1.00 97.88 93 ARG A C 1
ATOM 739 O O . ARG A 1 93 ? -10.209 4.103 13.664 1.00 97.88 93 ARG A O 1
ATOM 746 N N . ASP A 1 94 ? -9.281 4.622 11.687 1.00 97.94 94 ASP A N 1
ATOM 747 C CA . ASP A 1 94 ? -9.795 5.998 11.632 1.00 97.94 94 ASP A CA 1
ATOM 748 C C . ASP A 1 94 ? -11.328 6.046 11.536 1.00 97.94 94 ASP A C 1
ATOM 750 O O . ASP A 1 94 ? -11.974 6.825 12.245 1.00 97.94 94 ASP A O 1
ATOM 754 N N . TRP A 1 95 ? -11.930 5.158 10.742 1.00 98.12 95 TRP A N 1
ATOM 755 C CA . TRP A 1 95 ? -13.383 5.005 10.678 1.00 98.12 95 TRP A CA 1
ATOM 756 C C . TRP A 1 95 ? -13.955 4.489 12.000 1.00 98.12 95 TRP A C 1
ATOM 758 O O . TRP A 1 95 ? -14.960 5.012 12.467 1.00 98.12 95 TRP A O 1
ATOM 768 N N . THR A 1 96 ? -13.294 3.525 12.649 1.00 98.19 96 THR A N 1
ATOM 769 C CA . THR A 1 96 ? -13.716 2.987 13.958 1.00 98.19 96 THR A CA 1
ATOM 770 C C . THR A 1 96 ? -13.752 4.081 15.027 1.00 98.19 96 THR A C 1
ATOM 772 O O . THR A 1 96 ? -14.722 4.189 15.775 1.00 98.19 96 THR A O 1
ATOM 775 N N . LEU A 1 97 ? -12.711 4.918 15.092 1.00 98.12 97 LEU A N 1
ATOM 776 C CA . LEU A 1 97 ? -12.651 6.053 16.018 1.00 98.12 97 LEU A CA 1
ATOM 777 C C . LEU A 1 97 ? -13.764 7.071 15.751 1.00 98.12 97 LEU A C 1
ATOM 779 O O . LEU A 1 97 ? -14.404 7.542 16.687 1.00 98.12 97 LEU A O 1
ATOM 783 N N . THR A 1 98 ? -13.988 7.400 14.479 1.00 97.56 98 THR A N 1
ATOM 784 C CA . THR A 1 98 ? -15.033 8.343 14.053 1.00 97.56 98 THR A CA 1
ATOM 785 C C . THR A 1 98 ? -16.433 7.807 14.371 1.00 97.56 98 THR A C 1
ATOM 787 O O . THR A 1 98 ? -17.266 8.539 14.905 1.00 97.56 98 THR A O 1
ATOM 790 N N . ALA A 1 99 ? -16.656 6.507 14.161 1.00 98.00 99 ALA A N 1
ATOM 791 C CA . ALA A 1 99 ? -17.907 5.827 14.477 1.00 98.00 99 ALA A CA 1
ATOM 792 C C . ALA A 1 99 ? -18.202 5.817 15.978 1.00 98.00 99 ALA A C 1
ATOM 794 O O . ALA A 1 99 ? -19.310 6.167 16.370 1.00 98.00 99 ALA A O 1
ATOM 795 N N . LEU A 1 100 ? -17.207 5.524 16.822 1.00 97.75 100 LEU A N 1
ATOM 796 C CA . LEU A 1 100 ? -17.329 5.636 18.285 1.00 97.75 100 LEU A CA 1
ATOM 797 C C . LEU A 1 100 ? -17.672 7.056 18.759 1.00 97.75 100 LEU A C 1
ATOM 799 O O . LEU A 1 100 ? -18.256 7.213 19.826 1.00 97.75 100 LEU A O 1
ATOM 803 N N . GLY A 1 101 ? -17.292 8.078 17.989 1.00 95.94 101 GLY A N 1
ATOM 804 C CA . GLY A 1 101 ? -17.644 9.476 18.238 1.00 95.94 101 GLY A CA 1
ATOM 805 C C . GLY A 1 101 ? -19.051 9.873 17.776 1.00 95.94 101 GLY A C 1
ATOM 806 O O . GLY A 1 101 ? -19.502 10.972 18.100 1.00 95.94 101 GLY A O 1
ATOM 807 N N . GLY A 1 102 ? -19.743 8.995 17.039 1.00 95.56 102 GLY A N 1
ATOM 808 C CA . GLY A 1 102 ? -21.121 9.184 16.576 1.00 95.56 102 GLY A CA 1
ATOM 809 C C . GLY A 1 102 ? -21.307 9.152 15.053 1.00 95.56 102 GLY A C 1
ATOM 810 O O . GLY A 1 102 ? -22.442 9.061 14.585 1.00 95.56 102 GLY A O 1
ATOM 811 N N . ILE A 1 103 ? -20.229 9.214 14.262 1.00 95.69 103 ILE A N 1
ATOM 812 C CA . ILE A 1 103 ? -20.307 9.385 12.801 1.00 95.69 103 ILE A CA 1
ATOM 813 C C . ILE A 1 103 ? -19.863 8.105 12.090 1.00 95.69 103 ILE A C 1
ATOM 815 O O . ILE A 1 103 ? -18.698 7.723 12.137 1.00 95.69 103 ILE A O 1
ATOM 819 N N . VAL A 1 104 ? -20.784 7.457 11.381 1.00 95.94 104 VAL A N 1
ATOM 820 C CA . VAL A 1 104 ? -20.481 6.269 10.569 1.00 95.94 104 VAL A CA 1
ATOM 821 C C . VAL A 1 104 ? -20.051 6.709 9.171 1.00 95.94 104 VAL A C 1
ATOM 823 O O . VAL A 1 104 ? -20.767 7.466 8.519 1.00 95.94 104 VAL A O 1
ATOM 826 N N . THR A 1 105 ? -18.882 6.246 8.723 1.00 95.62 105 THR A N 1
ATOM 827 C CA . THR A 1 105 ? -18.416 6.441 7.343 1.00 95.62 105 THR A CA 1
ATOM 828 C C . THR A 1 105 ? -19.353 5.729 6.373 1.00 95.62 105 THR A C 1
ATOM 830 O O . THR A 1 105 ? -19.712 4.577 6.606 1.00 95.62 105 THR A O 1
ATOM 833 N N . ASP A 1 106 ? -19.723 6.401 5.288 1.00 93.62 106 ASP A N 1
ATOM 834 C CA . ASP A 1 106 ? -20.568 5.840 4.242 1.00 93.62 106 ASP A CA 1
ATOM 835 C C . ASP A 1 106 ? -19.842 4.787 3.385 1.00 93.62 106 ASP A C 1
ATOM 837 O O . ASP A 1 106 ? -18.617 4.808 3.214 1.00 93.62 106 ASP A O 1
ATOM 841 N N . ASP A 1 107 ? -20.624 3.869 2.815 1.00 92.19 107 ASP A N 1
ATOM 842 C CA . ASP A 1 107 ? -20.123 2.754 2.007 1.00 92.19 107 ASP A CA 1
ATOM 843 C C . ASP A 1 107 ? -19.383 3.223 0.750 1.00 92.19 107 ASP A C 1
ATOM 845 O O . ASP A 1 107 ? -18.388 2.610 0.357 1.00 92.19 107 ASP A O 1
ATOM 849 N N . GLU A 1 108 ? -19.829 4.313 0.117 1.00 92.31 108 GLU A N 1
ATOM 850 C CA . GLU A 1 108 ? -19.195 4.838 -1.096 1.00 92.31 108 GLU A CA 1
ATOM 851 C C . GLU A 1 108 ? -17.767 5.302 -0.806 1.00 92.31 108 GLU A C 1
ATOM 853 O O . GLU A 1 108 ? -16.835 4.950 -1.537 1.00 92.31 108 GLU A O 1
ATOM 858 N N . LYS A 1 109 ? -17.568 6.022 0.301 1.00 94.12 109 LYS A N 1
ATOM 859 C CA . LYS A 1 109 ? -16.255 6.458 0.768 1.00 94.12 109 LYS A CA 1
ATOM 860 C C . LYS A 1 109 ? -15.373 5.285 1.184 1.00 94.12 109 LYS A C 1
ATOM 862 O O . LYS A 1 109 ? -14.201 5.261 0.804 1.00 94.12 109 LYS A O 1
ATOM 867 N N . ILE A 1 110 ? -15.918 4.293 1.895 1.00 93.81 110 ILE A N 1
ATOM 868 C CA . ILE A 1 110 ? -15.188 3.063 2.253 1.00 93.81 110 ILE A CA 1
ATOM 869 C C . ILE A 1 110 ? -14.679 2.364 0.987 1.00 93.81 110 ILE A C 1
ATOM 871 O O . ILE A 1 110 ? -13.488 2.064 0.870 1.00 93.81 110 ILE A O 1
ATOM 875 N N . LEU A 1 111 ? -15.558 2.144 0.007 1.00 92.94 111 LEU A N 1
ATOM 876 C CA . LEU A 1 111 ? -15.205 1.488 -1.251 1.00 92.94 111 LEU A CA 1
ATOM 877 C C . LEU A 1 111 ? -14.202 2.310 -2.062 1.00 92.94 111 LEU A C 1
ATOM 879 O O . LEU A 1 111 ? -13.275 1.739 -2.640 1.00 92.94 111 LEU A O 1
ATOM 883 N N . HIS A 1 112 ? -14.349 3.635 -2.085 1.00 92.44 112 HIS A N 1
ATOM 884 C CA . HIS A 1 112 ? -13.418 4.535 -2.757 1.00 92.44 112 HIS A CA 1
ATOM 885 C C . HIS A 1 112 ? -12.009 4.458 -2.151 1.00 92.44 112 HIS A C 1
ATOM 887 O O . HIS A 1 112 ? -11.034 4.291 -2.888 1.00 92.44 112 HIS A O 1
ATOM 893 N N . GLU A 1 113 ? -11.885 4.527 -0.823 1.00 93.44 113 GLU A N 1
ATOM 894 C CA . GLU A 1 113 ? -10.594 4.418 -0.134 1.00 93.44 113 GLU A CA 1
ATOM 895 C C . GLU A 1 113 ? -9.952 3.038 -0.353 1.00 93.44 113 GLU A C 1
ATOM 897 O O . GLU A 1 113 ? -8.766 2.958 -0.680 1.00 93.44 113 GLU A O 1
ATOM 902 N N . ILE A 1 114 ? -10.721 1.943 -0.263 1.00 92.81 114 ILE A N 1
ATOM 903 C CA . ILE A 1 114 ? -10.200 0.585 -0.505 1.00 92.81 114 ILE A CA 1
ATOM 904 C C . ILE A 1 114 ? -9.725 0.423 -1.955 1.00 92.81 114 ILE A C 1
ATOM 906 O O . ILE A 1 114 ? -8.666 -0.166 -2.203 1.00 92.81 114 ILE A O 1
ATOM 910 N N . LYS A 1 115 ? -10.480 0.958 -2.920 1.00 91.44 115 LYS A N 1
ATOM 911 C CA . LYS A 1 115 ? -10.145 0.908 -4.349 1.00 91.44 115 LYS A CA 1
ATOM 912 C C . LYS A 1 115 ? -8.837 1.629 -4.660 1.00 91.44 115 LYS A C 1
ATOM 914 O O . LYS A 1 115 ? -8.013 1.108 -5.409 1.00 91.44 115 LYS A O 1
ATOM 919 N N . ASN A 1 116 ? -8.650 2.808 -4.073 1.00 92.81 116 ASN A N 1
ATOM 920 C CA . ASN A 1 116 ? -7.549 3.715 -4.399 1.00 92.81 116 ASN A CA 1
ATOM 921 C C . ASN A 1 116 ? -6.365 3.617 -3.427 1.00 92.81 116 ASN A C 1
ATOM 923 O O . ASN A 1 116 ? -5.386 4.343 -3.574 1.00 92.81 116 ASN A O 1
ATOM 927 N N . ARG A 1 117 ? -6.407 2.687 -2.464 1.00 93.75 117 ARG A N 1
ATOM 928 C CA . ARG A 1 117 ? -5.418 2.534 -1.380 1.00 93.75 117 ARG A CA 1
ATOM 929 C C . ARG A 1 117 ? -3.953 2.515 -1.819 1.00 93.75 117 ARG A C 1
ATOM 931 O O . ARG A 1 117 ? -3.078 2.881 -1.038 1.00 93.75 117 ARG A O 1
ATOM 938 N N . TRP A 1 118 ? -3.673 2.065 -3.039 1.00 92.88 118 TRP A N 1
ATOM 939 C CA . TRP A 1 118 ? -2.317 1.905 -3.552 1.00 92.88 118 TRP A CA 1
ATOM 940 C C . TRP A 1 118 ? -1.732 3.182 -4.173 1.00 92.88 118 TRP A C 1
ATOM 942 O O . TRP A 1 118 ? -0.522 3.270 -4.355 1.00 92.88 118 TRP A O 1
ATOM 952 N N . GLN A 1 119 ? -2.563 4.177 -4.489 1.00 93.75 119 GLN A N 1
ATOM 953 C CA . GLN A 1 119 ? -2.141 5.393 -5.186 1.00 93.75 119 GLN A CA 1
ATOM 954 C C . GLN A 1 119 ? -1.234 6.260 -4.306 1.00 93.75 119 GLN A C 1
ATOM 956 O O . GLN A 1 119 ? -1.503 6.429 -3.116 1.00 93.75 119 GLN A O 1
ATOM 961 N N . GLY A 1 120 ? -0.156 6.802 -4.880 1.00 90.19 120 GLY A N 1
ATOM 962 C CA . GLY A 1 120 ? 0.782 7.677 -4.165 1.00 90.19 120 GLY A CA 1
ATOM 963 C C . GLY A 1 120 ? 1.393 7.019 -2.924 1.00 90.19 120 GLY A C 1
ATOM 964 O O . GLY A 1 120 ? 1.379 7.604 -1.845 1.00 90.19 120 GLY A O 1
ATOM 965 N N . ILE A 1 121 ? 1.817 5.754 -3.021 1.00 91.88 121 ILE A N 1
ATOM 966 C CA . ILE A 1 121 ? 2.604 5.077 -1.968 1.00 91.88 121 ILE A CA 1
ATOM 967 C C . ILE A 1 121 ? 4.059 5.545 -1.983 1.00 91.88 121 ILE A C 1
ATOM 969 O O . ILE A 1 121 ? 4.719 5.535 -0.947 1.00 91.88 121 ILE A O 1
ATOM 973 N N . PHE A 1 122 ? 4.556 5.906 -3.160 1.00 91.81 122 PHE A N 1
ATOM 974 C CA . PHE A 1 122 ? 5.931 6.303 -3.383 1.00 91.81 122 PHE A CA 1
ATOM 975 C C . PHE A 1 122 ? 5.928 7.656 -4.086 1.00 91.81 122 PHE A C 1
ATOM 977 O O . PHE A 1 122 ? 5.591 7.741 -5.268 1.00 91.81 122 PHE A O 1
ATOM 984 N N . HIS A 1 123 ? 6.325 8.704 -3.373 1.00 91.69 123 HIS A N 1
ATOM 985 C CA . HIS A 1 123 ? 6.536 10.020 -3.967 1.00 91.69 123 HIS A CA 1
ATOM 986 C C . HIS A 1 123 ? 8.012 10.148 -4.325 1.00 91.69 123 HIS A C 1
ATOM 988 O O . HIS A 1 123 ? 8.837 10.167 -3.410 1.00 91.69 123 HIS A O 1
ATOM 994 N N . PRO A 1 124 ? 8.395 10.215 -5.612 1.00 89.94 124 PRO A N 1
ATOM 995 C CA . PRO A 1 124 ? 9.790 10.362 -5.965 1.00 89.94 124 PRO A CA 1
ATOM 996 C C . PRO A 1 124 ? 10.371 11.650 -5.374 1.00 89.94 124 PRO A C 1
ATOM 998 O O . PRO A 1 124 ? 9.816 12.742 -5.534 1.00 89.94 124 PRO A O 1
ATOM 1001 N N . THR A 1 125 ? 11.496 11.528 -4.678 1.00 87.19 125 THR A N 1
ATOM 1002 C CA . THR A 1 125 ? 12.126 12.644 -3.968 1.00 87.19 125 THR A CA 1
ATOM 1003 C C . THR A 1 125 ? 13.534 12.896 -4.484 1.00 87.19 125 THR A C 1
ATOM 1005 O O . THR A 1 125 ? 14.227 11.984 -4.911 1.00 87.19 125 THR A O 1
ATOM 1008 N N . GLN A 1 126 ? 13.985 14.149 -4.426 1.00 81.38 126 GLN A N 1
ATOM 1009 C CA . GLN A 1 126 ? 15.390 14.492 -4.692 1.00 81.38 126 GLN A CA 1
ATOM 1010 C C . GLN A 1 126 ? 16.243 14.458 -3.417 1.00 81.38 126 GLN A C 1
ATOM 1012 O O . GLN A 1 126 ? 17.465 14.351 -3.468 1.00 81.38 126 GLN A O 1
ATOM 1017 N N . THR A 1 127 ? 15.594 14.558 -2.258 1.00 82.00 127 THR A N 1
ATOM 1018 C CA . THR A 1 127 ? 16.216 14.552 -0.935 1.00 82.00 127 THR A CA 1
ATOM 1019 C C . THR A 1 127 ? 15.652 13.413 -0.091 1.00 82.00 127 THR A C 1
ATOM 1021 O O . THR A 1 127 ? 14.574 12.879 -0.365 1.00 82.00 127 THR A O 1
ATOM 1024 N N . GLY A 1 128 ? 16.408 13.000 0.929 1.00 82.44 128 GLY A N 1
ATOM 1025 C CA . GLY A 1 128 ? 15.989 11.916 1.812 1.00 82.44 128 GLY A CA 1
ATOM 1026 C C . GLY A 1 128 ? 14.713 12.268 2.582 1.00 82.44 128 GLY A C 1
ATOM 1027 O O . GLY A 1 128 ? 14.662 13.304 3.243 1.00 82.44 128 GLY A O 1
ATOM 1028 N N . SER A 1 129 ? 13.719 11.384 2.537 1.00 85.00 129 SER A N 1
ATOM 1029 C CA . SER A 1 129 ? 12.465 11.462 3.288 1.00 85.00 129 SER A CA 1
ATOM 1030 C C . SER A 1 129 ? 12.350 10.304 4.288 1.00 85.00 129 SER A C 1
ATOM 1032 O O . SER A 1 129 ? 13.090 9.319 4.220 1.00 85.00 129 SER A O 1
ATOM 1034 N N . ASN A 1 130 ? 11.412 10.425 5.229 1.00 86.81 130 ASN A N 1
ATOM 1035 C CA . ASN A 1 130 ? 11.046 9.367 6.173 1.00 86.81 130 ASN A CA 1
ATOM 1036 C C . ASN A 1 130 ? 9.698 8.706 5.827 1.00 86.81 130 ASN A C 1
ATOM 1038 O O . ASN A 1 130 ? 9.108 8.039 6.677 1.00 86.81 130 ASN A O 1
ATOM 1042 N N . GLU A 1 131 ? 9.195 8.889 4.603 1.00 88.69 131 GLU A N 1
ATOM 1043 C CA . GLU A 1 131 ? 7.840 8.490 4.201 1.00 88.69 131 GLU A CA 1
ATOM 1044 C C . GLU A 1 131 ? 7.558 7.001 4.447 1.00 88.69 131 GLU A C 1
ATOM 1046 O O . GLU A 1 131 ? 6.546 6.639 5.052 1.00 88.69 131 GLU A O 1
ATOM 1051 N N . ILE A 1 132 ? 8.489 6.130 4.052 1.00 88.19 132 ILE A N 1
ATOM 1052 C CA . ILE A 1 132 ? 8.344 4.683 4.242 1.00 88.19 132 ILE A CA 1
ATOM 1053 C C . ILE A 1 132 ? 8.287 4.337 5.733 1.00 88.19 132 ILE A C 1
ATOM 1055 O O . ILE A 1 132 ? 7.427 3.568 6.161 1.00 88.19 132 ILE A O 1
ATOM 1059 N N . SER A 1 133 ? 9.141 4.964 6.549 1.00 88.62 133 SER A N 1
ATOM 1060 C CA . SER A 1 133 ? 9.112 4.792 8.005 1.00 88.62 133 SER A CA 1
ATOM 1061 C C . SER A 1 133 ? 7.777 5.247 8.601 1.00 88.62 133 SER A C 1
ATOM 1063 O O . SER A 1 133 ? 7.253 4.585 9.496 1.00 88.62 133 SER A O 1
ATOM 1065 N N . LEU A 1 134 ? 7.197 6.342 8.099 1.00 91.75 134 LEU A N 1
ATOM 1066 C CA . LEU A 1 134 ? 5.898 6.841 8.553 1.00 91.75 134 LEU A CA 1
ATOM 1067 C C . LEU A 1 134 ? 4.759 5.875 8.210 1.00 91.75 134 LEU A C 1
ATOM 1069 O O . LEU A 1 134 ? 3.850 5.704 9.024 1.00 91.75 134 LEU A O 1
ATOM 1073 N N . HIS A 1 135 ? 4.800 5.209 7.052 1.00 92.44 135 HIS A N 1
ATOM 1074 C CA . HIS A 1 135 ? 3.824 4.168 6.719 1.00 92.44 135 HIS A CA 1
ATOM 1075 C C . HIS A 1 135 ? 3.871 2.998 7.708 1.00 92.44 135 HIS A C 1
ATOM 1077 O O . HIS A 1 135 ? 2.820 2.563 8.190 1.00 92.44 135 HIS A O 1
ATOM 1083 N N . ILE A 1 136 ? 5.073 2.534 8.064 1.00 92.88 136 ILE A N 1
ATOM 1084 C CA . ILE A 1 136 ? 5.274 1.471 9.061 1.00 92.88 136 ILE A CA 1
ATOM 1085 C C . ILE A 1 136 ? 4.764 1.915 10.431 1.00 92.88 136 ILE A C 1
ATOM 1087 O O . ILE A 1 136 ? 3.979 1.205 11.061 1.00 92.88 136 ILE A O 1
ATOM 1091 N N . GLU A 1 137 ? 5.162 3.107 10.876 1.00 94.62 137 GLU A N 1
ATOM 1092 C CA . GLU A 1 137 ? 4.781 3.647 12.179 1.00 94.62 137 GLU A CA 1
ATOM 1093 C C . GLU A 1 137 ? 3.259 3.772 12.319 1.00 94.62 137 GLU A C 1
ATOM 1095 O O . GLU A 1 137 ? 2.677 3.289 13.295 1.00 94.62 137 GLU A O 1
ATOM 1100 N N . ARG A 1 138 ? 2.602 4.372 11.317 1.00 95.75 138 ARG A N 1
ATOM 1101 C CA . ARG A 1 138 ? 1.144 4.551 11.295 1.00 95.75 138 ARG A CA 1
ATOM 1102 C C . ARG A 1 138 ? 0.419 3.216 11.340 1.00 95.75 138 ARG A C 1
ATOM 1104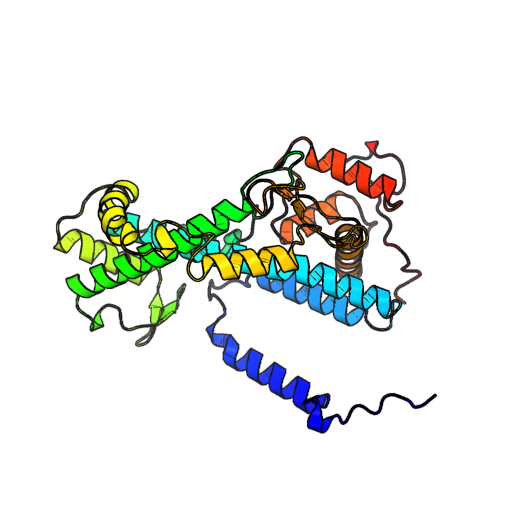 O O . ARG A 1 138 ? -0.520 3.077 12.117 1.00 95.75 138 ARG A O 1
ATOM 1111 N N . TYR A 1 139 ? 0.867 2.236 10.561 1.00 96.88 139 TYR A N 1
ATOM 1112 C CA . TYR A 1 139 ? 0.268 0.905 10.544 1.00 96.88 139 TYR A CA 1
ATOM 1113 C C . TYR A 1 139 ? 0.380 0.191 11.892 1.00 96.88 139 TYR A C 1
ATOM 1115 O O . TYR A 1 139 ? -0.620 -0.304 12.405 1.00 96.88 139 TYR A O 1
ATOM 1123 N N . VAL A 1 140 ? 1.575 0.149 12.490 1.00 96.81 140 VAL A N 1
ATOM 1124 C CA . VAL A 1 140 ? 1.781 -0.544 13.772 1.00 96.81 140 VAL A CA 1
ATOM 1125 C C . VAL A 1 140 ? 0.931 0.096 14.865 1.00 96.81 140 VAL A C 1
ATOM 1127 O O . VAL A 1 140 ? 0.264 -0.614 15.621 1.00 96.81 140 VAL A O 1
ATOM 1130 N N . LYS A 1 141 ? 0.901 1.434 14.911 1.00 97.12 141 LYS A N 1
ATOM 1131 C CA . LYS A 1 141 ? 0.049 2.168 15.848 1.00 97.12 141 LYS A CA 1
ATOM 1132 C C . LYS A 1 141 ? -1.427 1.868 15.605 1.00 97.12 141 LYS A C 1
ATOM 1134 O O . LYS A 1 141 ? -2.120 1.495 16.547 1.00 97.12 141 LYS A O 1
ATOM 1139 N N . ALA A 1 142 ? -1.884 1.941 14.355 1.00 97.88 142 ALA A N 1
ATOM 1140 C CA . ALA A 1 142 ? -3.267 1.656 13.993 1.00 97.88 142 ALA A CA 1
ATOM 1141 C C . ALA A 1 142 ? -3.683 0.221 14.339 1.00 97.88 142 ALA A C 1
ATOM 1143 O O . ALA A 1 142 ? -4.774 0.019 14.852 1.00 97.88 142 ALA A O 1
ATOM 1144 N N . ARG A 1 143 ? -2.812 -0.772 14.135 1.00 96.19 143 ARG A N 1
ATOM 1145 C CA . ARG A 1 143 ? -3.086 -2.178 14.467 1.00 96.19 143 ARG A CA 1
ATOM 1146 C C . ARG A 1 143 ? -3.311 -2.388 15.967 1.00 96.19 143 ARG A C 1
ATOM 1148 O O . ARG A 1 143 ? -4.233 -3.104 16.358 1.00 96.19 143 ARG A O 1
ATOM 1155 N N . ILE A 1 144 ? -2.471 -1.780 16.804 1.00 97.00 144 ILE A N 1
ATOM 1156 C CA . ILE A 1 144 ? -2.594 -1.865 18.269 1.00 97.00 144 ILE A CA 1
ATOM 1157 C C . ILE A 1 144 ? -3.839 -1.110 18.734 1.00 97.00 144 ILE A C 1
ATOM 1159 O O . ILE A 1 144 ? -4.640 -1.659 19.486 1.00 97.00 144 ILE A O 1
ATOM 1163 N N . GLU A 1 145 ? -4.036 0.114 18.238 1.00 97.94 145 GLU A N 1
ATOM 1164 C CA . GLU A 1 145 ? -5.220 0.924 18.537 1.00 97.94 145 GLU A CA 1
ATOM 1165 C C . GLU A 1 145 ? -6.505 0.184 18.133 1.00 97.94 145 GLU A C 1
ATOM 1167 O O . GLU A 1 145 ? -7.400 0.040 18.955 1.00 97.94 145 GLU A O 1
ATOM 1172 N N . LEU A 1 146 ? -6.578 -0.385 16.928 1.00 97.06 146 LEU A N 1
ATOM 1173 C CA . LEU A 1 146 ? -7.735 -1.152 16.459 1.00 97.06 146 LEU A CA 1
ATOM 1174 C C . LEU A 1 146 ? -8.004 -2.390 17.324 1.00 97.06 146 LEU A C 1
ATOM 1176 O O . LEU A 1 146 ? -9.161 -2.694 17.606 1.00 97.06 146 LEU A O 1
ATOM 1180 N N . SER A 1 147 ? -6.960 -3.080 17.791 1.00 95.62 147 SER A N 1
ATOM 1181 C CA . SER A 1 147 ? -7.114 -4.225 18.701 1.00 95.62 147 SER A CA 1
ATOM 1182 C C . SER A 1 147 ? -7.735 -3.799 20.037 1.00 95.62 147 SER A C 1
ATOM 1184 O O . SER A 1 147 ? -8.643 -4.461 20.538 1.00 95.62 147 SER A O 1
ATOM 1186 N N . LEU A 1 148 ? -7.294 -2.662 20.587 1.00 96.62 148 LEU A N 1
ATOM 1187 C CA . LEU A 1 148 ? -7.855 -2.081 21.810 1.00 96.62 148 LEU A CA 1
ATOM 1188 C C . LEU A 1 148 ? -9.299 -1.617 21.614 1.00 96.62 148 LEU A C 1
ATOM 1190 O O . LEU A 1 148 ? -10.151 -1.908 22.447 1.00 96.62 148 LEU A O 1
ATOM 1194 N N . LEU A 1 149 ? -9.587 -0.943 20.500 1.00 96.50 149 LEU A N 1
ATOM 1195 C CA . LEU A 1 149 ? -10.937 -0.506 20.142 1.00 96.50 149 LEU A CA 1
ATOM 1196 C C . LEU A 1 149 ? -11.882 -1.701 19.988 1.00 96.50 149 LEU A C 1
ATOM 1198 O O . LEU A 1 149 ? -12.990 -1.681 20.514 1.00 96.50 149 LEU A O 1
ATOM 1202 N N . THR A 1 150 ? -11.418 -2.770 19.340 1.00 94.88 150 THR A N 1
ATOM 1203 C CA . THR A 1 150 ? -12.180 -4.016 19.188 1.00 94.88 150 THR A CA 1
ATOM 1204 C C . THR A 1 150 ? -12.480 -4.650 20.538 1.00 94.88 150 THR A C 1
ATOM 1206 O O . THR A 1 150 ? -13.622 -5.017 20.811 1.00 94.88 150 THR A O 1
ATOM 1209 N N . TYR A 1 151 ? -11.480 -4.720 21.419 1.00 93.75 151 TYR A N 1
ATOM 1210 C CA . TYR A 1 151 ? -11.668 -5.189 22.789 1.00 93.75 151 TYR A CA 1
ATOM 1211 C C . TYR A 1 151 ? -12.676 -4.325 23.562 1.00 93.75 151 TYR 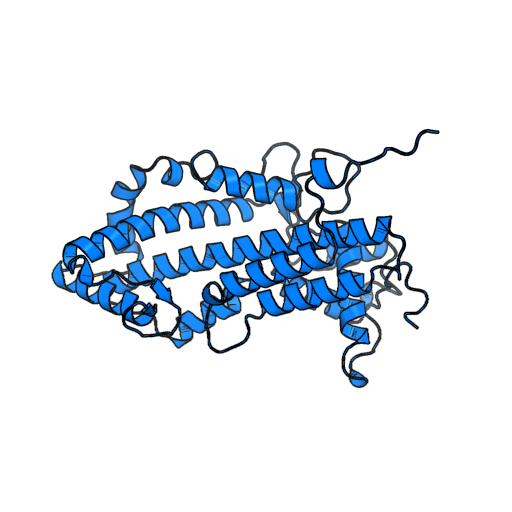A C 1
ATOM 1213 O O . TYR A 1 151 ? -13.531 -4.857 24.269 1.00 93.75 151 TYR A O 1
ATOM 1221 N N . TRP A 1 152 ? -12.623 -3.003 23.393 1.00 92.88 152 TRP A N 1
ATOM 1222 C CA . TRP A 1 152 ? -13.526 -2.073 24.065 1.00 92.88 152 TRP A CA 1
ATOM 1223 C C . TRP A 1 152 ? -14.977 -2.239 23.600 1.00 92.88 152 TRP A C 1
ATOM 1225 O O . TRP A 1 152 ? -15.866 -2.424 24.431 1.00 92.88 152 TRP A O 1
ATOM 1235 N N . VAL A 1 153 ? -15.210 -2.272 22.283 1.00 95.25 153 VAL A N 1
ATOM 1236 C CA . VAL A 1 153 ? -16.536 -2.519 21.688 1.00 95.25 153 VAL A CA 1
ATOM 1237 C C . VAL A 1 153 ? -17.087 -3.873 22.141 1.00 95.25 153 VAL A C 1
ATOM 1239 O O . VAL A 1 153 ? -18.242 -3.952 22.559 1.00 95.25 153 VAL A O 1
ATOM 1242 N N . ARG A 1 154 ? -16.250 -4.921 22.156 1.00 94.56 154 ARG A N 1
ATOM 1243 C CA . ARG A 1 154 ? -16.618 -6.251 22.671 1.00 94.56 154 ARG A CA 1
ATOM 1244 C C . ARG A 1 154 ? -17.076 -6.205 24.125 1.00 94.56 154 ARG A C 1
ATOM 1246 O O . ARG A 1 154 ? -18.024 -6.895 24.485 1.00 94.56 154 ARG A O 1
ATOM 1253 N N . GLY A 1 155 ? -16.380 -5.439 24.962 1.00 94.06 155 GLY A N 1
ATOM 1254 C CA . GLY A 1 155 ? -16.710 -5.295 26.378 1.00 94.06 155 GLY A CA 1
ATOM 1255 C C . GLY A 1 155 ? -18.049 -4.594 26.605 1.00 94.06 155 GLY A C 1
ATOM 1256 O O . GLY A 1 155 ? -18.769 -4.959 27.528 1.00 94.06 155 GLY A O 1
ATOM 1257 N N . ILE A 1 156 ? -18.398 -3.631 25.747 1.00 94.88 156 ILE A N 1
ATOM 1258 C CA . ILE A 1 156 ? -19.636 -2.845 25.857 1.00 94.88 156 ILE A CA 1
ATOM 1259 C C . ILE A 1 156 ? -20.846 -3.604 25.301 1.00 94.88 156 ILE A C 1
ATOM 1261 O O . ILE A 1 156 ? -21.906 -3.607 25.921 1.00 94.88 156 ILE A O 1
ATOM 1265 N N . LEU A 1 157 ? -20.708 -4.230 24.129 1.00 94.44 157 LEU A N 1
ATOM 1266 C CA . LEU A 1 157 ? -21.822 -4.880 23.424 1.00 94.44 157 LEU A CA 1
ATOM 1267 C C . LEU A 1 157 ? -21.928 -6.389 23.686 1.00 94.44 157 LEU A C 1
ATOM 1269 O O . LEU A 1 157 ? -22.913 -7.020 23.306 1.00 94.44 157 LEU A O 1
ATOM 1273 N N . GLY A 1 158 ? -20.919 -6.981 24.323 1.00 90.75 158 GLY A N 1
ATOM 1274 C CA . GLY A 1 158 ? -20.832 -8.410 24.603 1.00 90.75 158 GLY A CA 1
ATOM 1275 C C . GLY A 1 158 ? -20.161 -9.218 23.475 1.00 90.75 158 GLY A C 1
ATOM 1276 O O . GLY A 1 158 ? -20.132 -8.786 22.321 1.00 90.75 158 GLY A O 1
ATOM 1277 N N . PRO A 1 159 ? -19.623 -10.422 23.764 1.00 81.62 159 PRO A N 1
ATOM 1278 C CA . PRO A 1 159 ? -18.787 -11.181 22.822 1.00 81.62 159 PRO A CA 1
ATOM 1279 C C . PRO A 1 159 ? -19.462 -11.550 21.499 1.00 81.62 159 PRO A C 1
ATOM 1281 O O . PRO A 1 159 ? -18.836 -11.458 20.450 1.00 81.62 159 PRO A O 1
ATOM 1284 N N . GLN A 1 160 ? -20.743 -11.920 21.546 1.00 80.31 160 GLN A N 1
ATOM 1285 C CA . GLN A 1 160 ? -21.506 -12.358 20.372 1.00 80.31 160 GLN A CA 1
ATOM 1286 C C . GLN A 1 160 ? -21.718 -11.235 19.347 1.00 80.31 160 GLN A C 1
ATOM 1288 O O . GLN A 1 160 ? -22.062 -11.501 18.201 1.00 80.31 160 GLN A O 1
ATOM 1293 N N . SER A 1 161 ? -21.508 -9.973 19.737 1.00 77.12 161 SER A N 1
ATOM 1294 C CA . SER A 1 161 ? -21.691 -8.834 18.839 1.00 77.12 161 SER A CA 1
ATOM 1295 C C . SER A 1 161 ? -20.608 -8.722 17.757 1.00 77.12 161 SER A C 1
ATOM 1297 O O . SER A 1 161 ? -20.821 -8.012 16.780 1.00 77.12 161 SER A O 1
ATOM 1299 N N . ILE A 1 162 ? -19.462 -9.395 17.910 1.00 82.44 162 ILE A N 1
ATOM 1300 C CA . ILE A 1 162 ? -18.305 -9.237 17.012 1.00 82.44 162 ILE A CA 1
ATOM 1301 C C . ILE A 1 162 ? -17.613 -10.562 16.646 1.00 82.44 162 ILE A C 1
ATOM 1303 O O . ILE A 1 162 ? -16.505 -10.543 16.116 1.00 82.44 162 ILE A O 1
ATOM 1307 N N . ASP A 1 163 ? -18.229 -11.708 16.951 1.00 81.88 163 ASP A N 1
ATOM 1308 C CA . ASP A 1 163 ? -17.668 -13.042 16.685 1.00 81.88 163 ASP A CA 1
ATOM 1309 C C . ASP A 1 163 ? -17.929 -13.468 15.230 1.00 81.88 163 ASP A C 1
ATOM 1311 O O . ASP A 1 163 ? -18.746 -14.339 14.945 1.00 81.88 163 ASP A O 1
ATOM 1315 N N . ALA A 1 164 ? -17.302 -12.750 14.297 1.00 84.50 164 ALA A N 1
ATOM 1316 C CA . ALA A 1 164 ? -17.452 -12.937 12.858 1.00 84.50 164 ALA A CA 1
ATOM 1317 C C . ALA A 1 164 ? -16.212 -12.433 12.101 1.00 84.50 164 ALA A C 1
ATOM 1319 O O . ALA A 1 164 ? -15.444 -11.602 12.593 1.00 84.50 164 ALA A O 1
ATOM 1320 N N . THR A 1 165 ? -16.028 -12.911 10.872 1.00 86.12 165 THR A N 1
ATOM 1321 C CA . THR A 1 165 ? -14.965 -12.443 9.975 1.00 86.12 165 THR A CA 1
ATOM 1322 C C . THR A 1 165 ? -15.339 -11.080 9.403 1.00 86.12 165 THR A C 1
ATOM 1324 O O . THR A 1 165 ? -16.407 -10.926 8.814 1.00 86.12 165 THR A O 1
ATOM 1327 N N . LEU A 1 166 ? -14.461 -10.084 9.546 1.00 88.69 166 LEU A N 1
ATOM 1328 C CA . LEU A 1 166 ? -14.684 -8.771 8.943 1.00 88.69 166 LEU A CA 1
ATOM 1329 C C . LEU A 1 166 ? -14.552 -8.864 7.416 1.00 88.69 166 LEU A C 1
ATOM 1331 O O . LEU A 1 166 ? -13.516 -9.289 6.903 1.00 88.69 166 LEU A O 1
ATOM 1335 N N . THR A 1 167 ? -15.575 -8.427 6.689 1.00 88.56 167 THR A N 1
ATOM 1336 C CA . THR A 1 167 ? -15.591 -8.384 5.223 1.00 88.56 167 THR A CA 1
ATOM 1337 C C . THR A 1 167 ? -15.970 -6.991 4.732 1.00 88.56 167 THR A C 1
ATOM 1339 O O . THR A 1 167 ? -16.520 -6.189 5.479 1.00 88.56 167 THR A O 1
ATOM 1342 N N . VAL A 1 168 ? -15.691 -6.679 3.463 1.00 86.62 168 VAL A N 1
ATOM 1343 C CA . VAL A 1 168 ? -16.033 -5.358 2.911 1.00 86.62 168 VAL A CA 1
ATOM 1344 C C . VAL A 1 168 ? -17.551 -5.191 2.777 1.00 86.62 168 VAL A C 1
ATOM 1346 O O . VAL A 1 168 ? -18.075 -4.168 3.198 1.00 86.62 168 VAL A O 1
ATOM 1349 N N . ARG A 1 169 ? -18.261 -6.186 2.223 1.00 78.62 169 ARG A N 1
ATOM 1350 C CA . ARG A 1 169 ? -19.711 -6.094 1.936 1.00 78.62 169 ARG A CA 1
ATOM 1351 C C . ARG A 1 169 ? -20.527 -7.334 2.284 1.00 78.62 169 ARG A C 1
ATOM 1353 O O . ARG A 1 169 ? -21.748 -7.258 2.342 1.00 78.62 169 ARG A O 1
ATOM 1360 N N . SER A 1 170 ? -19.882 -8.484 2.455 1.00 71.38 170 SER A N 1
ATOM 1361 C CA . SER A 1 170 ? -20.594 -9.745 2.642 1.00 71.38 170 SER A CA 1
ATOM 1362 C C . SER A 1 170 ? -21.223 -9.797 4.032 1.00 71.38 170 SER A C 1
ATOM 1364 O O . SER A 1 170 ? -20.533 -9.702 5.047 1.00 71.38 170 SER A O 1
ATOM 1366 N N . THR A 1 171 ? -22.534 -9.994 4.076 1.00 64.50 171 THR A N 1
ATOM 1367 C CA . THR A 1 171 ? -23.281 -10.229 5.311 1.00 64.50 171 THR A CA 1
ATOM 1368 C C . THR A 1 171 ? -23.654 -11.707 5.402 1.00 64.50 171 THR A C 1
ATOM 1370 O O . THR A 1 171 ? -23.952 -12.367 4.406 1.00 64.50 171 THR A O 1
ATOM 1373 N N . GLY A 1 172 ? -23.559 -12.278 6.598 1.00 69.12 172 GLY A N 1
ATOM 1374 C CA . GLY A 1 172 ? -23.825 -13.692 6.844 1.00 69.12 172 GLY A CA 1
ATOM 1375 C C . GLY A 1 172 ? -23.609 -14.027 8.312 1.00 69.12 172 GLY A C 1
ATOM 1376 O O . GLY A 1 172 ? -23.105 -13.201 9.063 1.00 69.12 172 GLY A O 1
ATOM 1377 N N . LYS A 1 173 ? -23.976 -15.239 8.736 1.00 74.81 173 LYS A N 1
ATOM 1378 C CA . LYS A 1 173 ? -23.845 -15.639 10.147 1.00 74.81 173 LYS A CA 1
ATOM 1379 C C . LYS A 1 173 ? -22.400 -15.535 10.661 1.00 74.81 173 LYS A C 1
ATOM 1381 O O . LYS A 1 173 ? -22.202 -15.149 11.804 1.00 74.81 173 LYS A O 1
ATOM 1386 N N . ASP A 1 174 ? -21.431 -15.810 9.789 1.00 83.12 174 ASP A N 1
ATOM 1387 C CA . ASP A 1 174 ? -19.999 -15.815 10.113 1.00 83.12 174 ASP A CA 1
ATOM 1388 C C . ASP A 1 174 ? -19.254 -14.577 9.574 1.00 83.12 174 ASP A C 1
ATOM 1390 O O . ASP A 1 174 ? -18.028 -14.505 9.671 1.00 83.12 174 ASP A O 1
ATOM 1394 N N . ASN A 1 175 ? -19.973 -13.603 8.999 1.00 85.50 175 ASN A N 1
ATOM 1395 C CA . ASN A 1 175 ? -19.398 -12.426 8.346 1.00 85.50 175 ASN A CA 1
ATOM 1396 C C . ASN A 1 175 ? -19.979 -11.129 8.916 1.00 85.50 175 ASN A C 1
ATOM 1398 O O . ASN A 1 175 ? -21.192 -10.977 9.041 1.00 85.50 175 ASN A O 1
ATOM 1402 N N . LEU A 1 176 ? -19.108 -10.162 9.186 1.00 89.75 176 LEU A N 1
ATOM 1403 C CA . LEU A 1 176 ? -19.462 -8.815 9.618 1.00 89.75 176 LEU A CA 1
ATOM 1404 C C . LEU A 1 176 ? -18.982 -7.826 8.560 1.00 89.75 176 LEU A C 1
ATOM 1406 O O . LEU A 1 176 ? -17.782 -7.751 8.302 1.00 89.75 176 LEU A O 1
ATOM 1410 N N . SER A 1 177 ? -19.888 -7.077 7.933 1.00 91.31 177 SER A N 1
ATOM 1411 C CA . SER A 1 177 ? -19.471 -6.035 6.990 1.00 91.31 177 SER A CA 1
ATOM 1412 C C . SER A 1 177 ? -18.765 -4.884 7.724 1.00 91.31 177 SER A C 1
ATOM 1414 O O . SER A 1 177 ? -18.978 -4.680 8.925 1.00 91.31 177 SER A O 1
ATOM 1416 N N . ILE A 1 178 ? -17.937 -4.101 7.023 1.00 94.25 178 ILE A N 1
ATOM 1417 C CA . ILE A 1 178 ? -17.321 -2.895 7.607 1.00 94.25 178 ILE A CA 1
ATOM 1418 C C . ILE A 1 178 ? -18.412 -1.941 8.108 1.00 94.25 178 ILE A C 1
ATOM 1420 O O . ILE A 1 178 ? -18.301 -1.415 9.210 1.00 94.25 178 ILE A O 1
ATOM 1424 N N . SER A 1 179 ? -19.491 -1.761 7.356 1.00 93.50 179 SER A N 1
ATOM 1425 C CA . SER A 1 179 ? -20.592 -0.858 7.705 1.00 93.50 179 SER A CA 1
ATOM 1426 C C . SER A 1 179 ? -21.338 -1.313 8.963 1.00 93.50 179 SER A C 1
ATOM 1428 O O . SER A 1 179 ? -21.633 -0.501 9.848 1.00 93.50 179 SER A O 1
ATOM 1430 N N . ASP A 1 180 ? -21.562 -2.623 9.111 1.00 92.81 180 ASP A N 1
ATOM 1431 C CA . ASP A 1 180 ? -22.128 -3.203 10.333 1.00 92.81 180 ASP A CA 1
ATOM 1432 C C . ASP A 1 180 ? -21.174 -3.046 11.520 1.00 92.81 180 ASP A C 1
ATOM 1434 O O . ASP A 1 180 ? -21.604 -2.709 12.625 1.00 92.81 180 ASP A O 1
ATOM 1438 N N . TRP A 1 181 ? -19.871 -3.257 11.305 1.00 95.19 181 TRP A N 1
ATOM 1439 C CA . TRP A 1 181 ? -18.843 -3.005 12.314 1.00 95.19 181 TRP A CA 1
ATOM 1440 C C . TRP A 1 181 ? -18.887 -1.552 12.799 1.00 95.19 181 TRP A C 1
ATOM 1442 O O . TRP A 1 181 ? -18.994 -1.316 14.001 1.00 95.19 181 TRP A O 1
ATOM 1452 N N . LEU A 1 182 ? -18.895 -0.575 11.888 1.00 96.75 182 LEU A N 1
ATOM 1453 C CA . LEU A 1 182 ? -18.964 0.843 12.248 1.00 96.75 182 LEU A CA 1
ATOM 1454 C C . LEU A 1 182 ? -20.279 1.197 12.957 1.00 96.75 182 LEU A C 1
ATOM 1456 O O . LEU A 1 182 ? -20.274 1.970 13.913 1.00 96.75 182 LEU A O 1
ATOM 1460 N N . THR A 1 183 ? -21.398 0.590 12.562 1.00 95.50 183 THR A N 1
ATOM 1461 C CA . THR A 1 183 ? -22.682 0.767 13.257 1.00 95.50 183 THR A CA 1
ATOM 1462 C C . THR A 1 183 ? -22.614 0.255 14.698 1.00 95.50 183 THR A C 1
ATOM 1464 O O . THR A 1 183 ? -23.065 0.938 15.620 1.00 95.50 183 THR A O 1
ATOM 1467 N N . ARG A 1 184 ? -21.977 -0.901 14.926 1.00 95.50 184 ARG A N 1
ATOM 1468 C CA . ARG A 1 184 ? -21.718 -1.428 16.277 1.00 95.50 184 ARG A CA 1
ATOM 1469 C C . ARG A 1 184 ? -20.775 -0.518 17.060 1.00 95.50 184 ARG A C 1
ATOM 1471 O O . ARG A 1 184 ? -21.014 -0.267 18.235 1.00 95.50 184 ARG A O 1
ATOM 1478 N N . CYS A 1 185 ? -19.741 0.033 16.430 1.00 97.12 185 CYS A N 1
ATOM 1479 C CA . CYS A 1 185 ? -18.876 1.025 17.067 1.00 97.12 185 CYS A CA 1
ATOM 1480 C C . CYS A 1 185 ? -19.662 2.253 17.534 1.00 97.12 185 CYS A C 1
ATOM 1482 O O . CYS A 1 185 ? -19.484 2.677 18.673 1.00 97.12 185 CYS A O 1
ATOM 1484 N N . ARG A 1 186 ? -20.568 2.782 16.702 1.00 97.19 186 ARG A N 1
ATOM 1485 C CA . ARG A 1 186 ? -21.442 3.894 17.095 1.00 97.19 186 ARG A CA 1
ATOM 1486 C C . ARG A 1 186 ? -22.313 3.533 18.293 1.00 97.19 186 ARG A C 1
ATOM 1488 O O . ARG A 1 186 ? -22.299 4.258 19.281 1.00 97.19 186 ARG A O 1
ATOM 1495 N N . GLN A 1 187 ? -22.989 2.386 18.244 1.00 96.31 187 GLN A N 1
ATOM 1496 C CA . GLN A 1 187 ? -23.819 1.903 19.351 1.00 96.31 187 GLN A CA 1
ATOM 1497 C C . GLN A 1 187 ? -23.013 1.749 20.650 1.00 96.31 187 GLN A C 1
ATOM 1499 O O . GLN A 1 187 ? -23.470 2.123 21.728 1.00 96.31 187 GLN A O 1
ATOM 1504 N N . ALA A 1 188 ? -21.793 1.215 20.561 1.00 96.62 188 ALA A N 1
ATOM 1505 C CA . ALA A 1 188 ? -20.907 1.108 21.711 1.00 96.62 188 ALA A CA 1
ATOM 1506 C C . ALA A 1 188 ? -20.559 2.492 22.277 1.00 96.62 188 ALA A C 1
ATOM 1508 O O . ALA A 1 188 ? -20.612 2.668 23.490 1.00 96.62 188 ALA A O 1
ATOM 1509 N N . GLY A 1 189 ? -20.250 3.467 21.415 1.00 96.44 189 GLY A N 1
ATOM 1510 C CA . GLY A 1 189 ? -19.992 4.853 21.808 1.00 96.44 189 GLY A CA 1
ATOM 1511 C C . GLY A 1 189 ? -21.183 5.502 22.517 1.00 96.44 189 GLY A C 1
ATOM 1512 O O . GLY A 1 189 ? -21.016 6.058 23.602 1.00 96.44 189 GLY A O 1
ATOM 1513 N N . GLU A 1 190 ? -22.388 5.351 21.962 1.00 96.25 190 GLU A N 1
ATOM 1514 C CA . GLU A 1 190 ? -23.647 5.848 22.535 1.00 96.25 190 GLU A CA 1
ATOM 1515 C C . GLU A 1 190 ? -23.909 5.267 23.935 1.00 96.25 190 GLU A C 1
ATOM 1517 O O . GLU A 1 190 ? -24.204 6.016 24.867 1.00 96.25 190 GLU A O 1
ATOM 1522 N N . ASN A 1 191 ? -23.713 3.955 24.121 1.00 95.50 191 ASN A N 1
ATOM 1523 C CA . ASN A 1 191 ? -23.951 3.268 25.397 1.00 95.50 191 ASN A CA 1
ATOM 1524 C C . ASN A 1 191 ? -23.096 3.796 26.559 1.00 95.50 191 ASN A C 1
ATOM 1526 O O . ASN A 1 191 ? -23.505 3.697 27.715 1.00 95.50 191 ASN A O 1
ATOM 1530 N N . ILE A 1 192 ? -21.908 4.330 26.270 1.00 94.19 192 ILE A N 1
ATOM 1531 C CA . ILE A 1 192 ? -20.999 4.888 27.283 1.00 94.19 192 ILE A CA 1
ATOM 1532 C C . ILE A 1 192 ? -20.888 6.416 27.207 1.00 94.19 192 ILE A C 1
ATOM 1534 O O . ILE A 1 192 ? -20.003 6.999 27.835 1.00 94.19 192 ILE A O 1
ATOM 1538 N N . GLY A 1 193 ? -21.769 7.071 26.443 1.00 92.44 193 GLY A N 1
ATOM 1539 C CA . GLY A 1 193 ? -21.809 8.527 26.319 1.00 92.44 193 GLY A CA 1
ATOM 1540 C C . GLY A 1 193 ? -20.549 9.134 25.694 1.00 92.44 193 GLY A C 1
ATOM 1541 O O . GLY A 1 193 ? -20.153 10.241 26.064 1.00 92.44 193 GLY A O 1
ATOM 1542 N N . LEU A 1 194 ? -19.882 8.422 24.780 1.00 91.75 194 LEU A N 1
ATOM 1543 C CA . LEU A 1 194 ? -18.812 9.008 23.976 1.00 91.75 194 LEU A CA 1
ATOM 1544 C C . LEU A 1 194 ? -19.404 9.940 22.919 1.00 91.75 194 LEU A C 1
ATOM 1546 O O . LEU A 1 194 ? -20.311 9.580 22.178 1.00 91.75 194 LEU A O 1
ATOM 1550 N N . SER A 1 195 ? -18.838 11.137 22.831 1.00 88.31 195 SER A N 1
ATOM 1551 C CA . SER A 1 195 ? -19.113 12.100 21.774 1.00 88.31 195 SER A CA 1
ATOM 1552 C C . SER A 1 195 ? -17.830 12.852 21.427 1.00 88.31 195 SER A C 1
ATOM 1554 O O . SER A 1 195 ? -16.943 13.023 22.273 1.00 88.31 195 SER A O 1
ATOM 1556 N N . GLY A 1 196 ? -17.707 13.259 20.166 1.00 88.38 196 GLY A N 1
ATOM 1557 C CA . GLY A 1 196 ? -16.562 14.010 19.657 1.00 88.38 196 GLY A CA 1
ATOM 1558 C C . GLY A 1 196 ? -16.065 13.481 18.318 1.00 88.38 196 GLY A C 1
ATOM 1559 O O . GLY A 1 196 ? -16.586 12.509 17.778 1.00 88.38 196 GLY A O 1
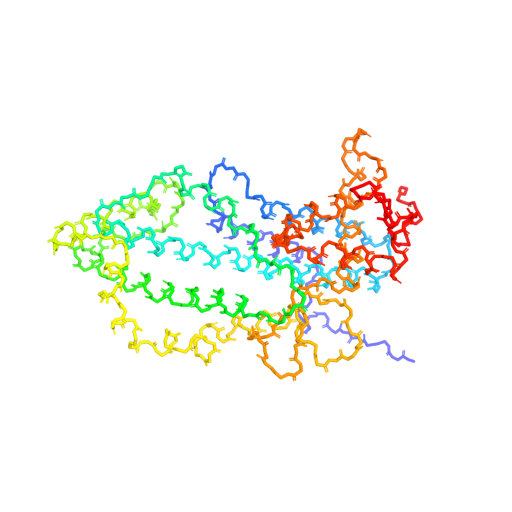ATOM 1560 N N . ASP A 1 197 ? -15.041 14.129 17.774 1.00 92.12 197 ASP A N 1
ATOM 1561 C CA . ASP A 1 197 ? -14.384 13.652 16.561 1.00 92.12 197 ASP A CA 1
ATOM 1562 C C . ASP A 1 197 ? -13.474 12.443 16.844 1.00 92.12 197 ASP A C 1
ATOM 1564 O O . ASP A 1 197 ? -13.112 12.140 17.988 1.00 92.12 197 ASP A O 1
ATOM 1568 N N . GLY A 1 198 ? -13.067 11.740 15.784 1.00 92.38 198 GLY A N 1
ATOM 1569 C CA . GLY A 1 198 ? -12.206 10.563 15.913 1.00 92.38 198 GLY A CA 1
ATOM 1570 C C . GLY A 1 198 ? -10.893 10.848 16.656 1.00 92.38 198 GLY A C 1
ATOM 1571 O O . GLY A 1 198 ? -10.391 9.982 17.372 1.00 92.38 198 GLY A O 1
ATOM 1572 N N . GLN A 1 199 ? -10.359 12.069 16.566 1.00 94.81 199 GLN A N 1
ATOM 1573 C CA . GLN A 1 199 ? -9.129 12.471 17.252 1.00 94.81 199 GLN A CA 1
ATOM 1574 C C . GLN A 1 199 ? -9.325 12.629 18.770 1.00 94.81 199 GLN A C 1
ATOM 1576 O O . GLN A 1 199 ? -8.461 12.221 19.558 1.00 94.81 199 GLN A O 1
ATOM 1581 N N . SER A 1 200 ? -10.474 13.148 19.197 1.00 94.06 200 SER A N 1
ATOM 1582 C CA . SER A 1 200 ? -10.867 13.230 20.605 1.00 94.06 200 SER A CA 1
ATOM 1583 C C . SER A 1 200 ? -11.003 11.837 21.214 1.00 94.06 200 SER A C 1
ATOM 1585 O O . SER A 1 200 ? -10.467 11.574 22.293 1.00 94.06 200 SER A O 1
ATOM 1587 N N . ILE A 1 201 ? -11.633 10.904 20.489 1.00 95.38 201 ILE A N 1
ATOM 1588 C CA . ILE A 1 201 ? -11.711 9.497 20.907 1.00 95.38 201 ILE A CA 1
ATOM 1589 C C . ILE A 1 201 ? -10.313 8.876 20.960 1.00 95.38 201 ILE A C 1
ATOM 1591 O O . ILE A 1 201 ? -9.952 8.232 21.947 1.00 95.38 201 ILE A O 1
ATOM 1595 N N . ARG A 1 202 ? -9.475 9.132 19.950 1.00 96.38 202 ARG A N 1
ATOM 1596 C CA . ARG A 1 202 ? -8.106 8.610 19.886 1.00 96.38 202 ARG A CA 1
ATOM 1597 C C . ARG A 1 202 ? -7.264 9.022 21.085 1.00 96.38 202 ARG A C 1
ATOM 1599 O O . ARG A 1 202 ? -6.507 8.208 21.606 1.00 96.38 202 ARG A O 1
ATOM 1606 N N . THR A 1 203 ? -7.423 10.256 21.554 1.00 95.50 203 THR A N 1
ATOM 1607 C CA . THR A 1 203 ? -6.702 10.784 22.724 1.00 95.50 203 THR A CA 1
ATOM 1608 C C . THR A 1 203 ? -6.970 9.961 23.987 1.00 95.50 203 THR A C 1
ATOM 1610 O O . THR A 1 203 ? -6.077 9.816 24.816 1.00 95.50 203 THR A O 1
ATOM 1613 N N . LYS A 1 204 ? -8.152 9.340 24.103 1.00 93.81 204 LYS A N 1
ATOM 1614 C CA . LYS A 1 204 ? -8.486 8.422 25.205 1.00 93.81 204 LYS A CA 1
ATOM 1615 C C . LYS A 1 204 ? -7.835 7.041 25.053 1.00 93.81 204 LYS A C 1
ATOM 1617 O O . LYS A 1 204 ? -7.525 6.400 26.051 1.00 93.81 204 LYS A O 1
ATOM 1622 N N . VAL A 1 205 ? -7.597 6.594 23.819 1.00 94.38 205 VAL A N 1
ATOM 1623 C CA . VAL A 1 205 ? -6.988 5.285 23.505 1.00 94.38 205 VAL A CA 1
ATOM 1624 C C . VAL A 1 205 ? -5.463 5.321 23.626 1.00 94.38 205 VAL A C 1
ATOM 1626 O O . VAL A 1 205 ? -4.854 4.332 24.031 1.00 94.38 205 VAL A O 1
ATOM 1629 N N . ILE A 1 206 ? -4.834 6.456 23.298 1.00 96.00 206 ILE A N 1
ATOM 1630 C CA . ILE A 1 206 ? -3.371 6.618 23.293 1.00 96.00 206 ILE A CA 1
ATOM 1631 C C . ILE A 1 206 ? -2.712 6.175 24.615 1.00 96.00 206 ILE A C 1
ATOM 1633 O O . ILE A 1 206 ? -1.771 5.386 24.534 1.00 96.00 206 ILE A O 1
ATOM 1637 N N . PRO A 1 207 ? -3.184 6.583 25.812 1.00 96.38 207 PRO A N 1
ATOM 1638 C CA . PRO A 1 207 ? -2.591 6.139 27.075 1.00 96.38 207 PRO A CA 1
ATOM 1639 C C . PRO A 1 207 ? -2.569 4.614 27.240 1.00 96.38 207 PRO A C 1
ATOM 1641 O O . PRO A 1 207 ? -1.589 4.052 27.720 1.00 96.38 207 PRO A O 1
ATOM 1644 N N . MET A 1 208 ? -3.620 3.922 26.787 1.00 95.06 208 MET A N 1
ATOM 1645 C CA . MET A 1 208 ? -3.679 2.456 26.820 1.00 95.06 208 MET A CA 1
ATOM 1646 C C . MET A 1 208 ? -2.731 1.842 25.786 1.00 95.06 208 MET A C 1
ATOM 1648 O O . MET A 1 208 ? -2.040 0.864 26.065 1.00 95.06 208 MET A O 1
ATOM 1652 N N . ALA A 1 209 ? -2.663 2.434 24.593 1.00 95.88 209 ALA A N 1
ATOM 1653 C CA . ALA A 1 209 ? -1.789 1.977 23.520 1.00 95.88 209 ALA A CA 1
ATOM 1654 C C . ALA A 1 209 ? -0.298 2.137 23.869 1.00 95.88 209 ALA A C 1
ATOM 1656 O O . ALA A 1 209 ? 0.515 1.292 23.495 1.00 95.88 209 ALA A O 1
ATOM 1657 N N . GLN A 1 210 ? 0.064 3.158 24.651 1.00 95.38 210 GLN A N 1
ATOM 1658 C CA . GLN A 1 210 ? 1.430 3.388 25.133 1.00 95.38 210 GLN A CA 1
ATOM 1659 C C . GLN A 1 210 ? 1.973 2.254 26.012 1.00 95.38 210 GLN A C 1
ATOM 1661 O O . GLN A 1 210 ? 3.187 2.067 26.064 1.00 95.38 210 GLN A O 1
ATOM 1666 N N . ALA A 1 211 ? 1.111 1.448 26.642 1.00 94.38 211 ALA A N 1
ATOM 1667 C CA . ALA A 1 211 ? 1.545 0.261 27.382 1.00 94.38 211 ALA A CA 1
ATOM 1668 C C . ALA A 1 211 ? 2.204 -0.798 26.473 1.00 94.38 211 ALA A C 1
ATOM 1670 O O . ALA A 1 211 ? 2.975 -1.640 26.936 1.00 94.38 211 ALA A O 1
ATOM 1671 N N . PHE A 1 212 ? 1.942 -0.754 25.163 1.00 95.12 212 PHE A N 1
ATOM 1672 C CA . PHE A 1 212 ? 2.505 -1.685 24.195 1.00 95.12 212 PHE A CA 1
ATOM 1673 C C . PHE A 1 212 ? 3.819 -1.137 23.638 1.00 95.12 212 PHE A C 1
ATOM 1675 O O . PHE A 1 212 ? 3.851 -0.157 22.893 1.00 95.12 212 PHE A O 1
ATOM 1682 N N . GLY A 1 213 ? 4.930 -1.825 23.919 1.00 93.75 213 GLY A N 1
ATOM 1683 C CA . GLY A 1 213 ? 6.259 -1.389 23.477 1.00 93.75 213 GLY A CA 1
ATOM 1684 C C . GLY A 1 213 ? 6.388 -1.187 21.959 1.00 93.75 213 GLY A C 1
ATOM 1685 O O . GLY A 1 213 ? 7.132 -0.306 21.532 1.00 93.75 213 GLY A O 1
ATOM 1686 N N . ALA A 1 214 ? 5.645 -1.959 21.158 1.00 93.69 214 ALA A N 1
ATOM 1687 C CA . ALA A 1 214 ? 5.589 -1.810 19.703 1.00 93.69 214 ALA A CA 1
ATOM 1688 C C . ALA A 1 214 ? 4.827 -0.553 19.245 1.00 93.69 214 ALA A C 1
ATOM 1690 O O . ALA A 1 214 ? 5.119 -0.053 18.170 1.00 93.69 214 ALA A O 1
ATOM 1691 N N . TRP A 1 215 ? 3.902 -0.006 20.042 1.00 95.88 215 TRP A N 1
ATOM 1692 C CA . TRP A 1 215 ? 3.252 1.277 19.742 1.00 95.88 215 TRP A CA 1
ATOM 1693 C C . TRP A 1 215 ? 4.208 2.450 19.998 1.00 95.88 215 TRP A C 1
ATOM 1695 O O . TRP A 1 215 ? 4.279 3.379 19.194 1.00 95.88 215 TRP A O 1
ATOM 1705 N N . LEU A 1 216 ? 4.971 2.386 21.100 1.00 92.94 216 LEU A N 1
ATOM 1706 C CA . LEU A 1 216 ? 5.969 3.399 21.465 1.00 92.94 216 LEU A CA 1
ATOM 1707 C C . LEU A 1 216 ? 7.170 3.409 20.517 1.00 92.94 216 LEU A C 1
ATOM 1709 O O . LEU A 1 216 ? 7.658 4.476 20.164 1.00 92.94 216 LEU A O 1
ATOM 1713 N N . ASN A 1 217 ? 7.646 2.227 20.113 1.00 91.81 217 ASN A N 1
ATOM 1714 C CA . ASN A 1 217 ? 8.819 2.088 19.250 1.00 91.81 217 ASN A CA 1
ATOM 1715 C C . ASN A 1 217 ? 8.546 1.145 18.058 1.00 91.81 217 ASN A C 1
ATOM 1717 O O . ASN A 1 217 ? 9.081 0.031 18.030 1.00 91.81 217 ASN A O 1
ATOM 1721 N N . PRO A 1 218 ? 7.728 1.560 17.070 1.00 90.31 218 PRO A N 1
ATOM 1722 C CA . PRO A 1 218 ? 7.333 0.700 15.952 1.00 90.31 218 PRO A CA 1
ATOM 1723 C C . PRO A 1 218 ? 8.488 0.154 15.109 1.00 90.31 218 PRO A C 1
ATOM 1725 O O . PRO A 1 218 ? 8.418 -0.982 14.653 1.00 90.31 218 PRO A O 1
ATOM 1728 N N . SER A 1 219 ? 9.559 0.926 14.924 1.00 82.19 219 SER A N 1
ATOM 1729 C CA . SER A 1 219 ? 10.723 0.532 14.115 1.00 82.19 219 SER A CA 1
ATOM 1730 C C . SER A 1 219 ? 11.617 -0.512 14.791 1.00 82.19 219 SER A C 1
ATOM 1732 O O . SER A 1 219 ? 12.292 -1.292 14.127 1.00 82.19 219 SER A O 1
ATOM 1734 N N . THR A 1 220 ? 11.622 -0.578 16.126 1.00 84.62 220 THR A N 1
ATOM 1735 C CA . THR A 1 220 ? 12.564 -1.435 16.869 1.00 84.62 220 THR A CA 1
ATOM 1736 C C . THR A 1 220 ? 11.903 -2.609 17.586 1.00 84.62 220 THR A C 1
ATOM 1738 O O . THR A 1 220 ? 12.605 -3.529 18.012 1.00 84.62 220 THR A O 1
ATOM 1741 N N . LYS A 1 221 ? 10.568 -2.626 17.710 1.00 87.00 221 LYS A N 1
ATOM 1742 C CA . LYS A 1 221 ? 9.823 -3.661 18.444 1.00 87.00 221 LYS A CA 1
ATOM 1743 C C . LYS A 1 221 ? 8.665 -4.244 17.631 1.00 87.00 221 LYS A C 1
ATOM 1745 O O . LYS A 1 221 ? 8.009 -3.566 16.847 1.00 87.00 221 LYS A O 1
ATOM 1750 N N . GLY A 1 222 ? 8.364 -5.515 17.895 1.00 87.38 222 GLY A N 1
ATOM 1751 C CA . GLY A 1 222 ? 7.219 -6.213 17.310 1.00 87.38 222 GLY A CA 1
ATOM 1752 C C . GLY A 1 222 ? 7.312 -6.372 15.790 1.00 87.38 222 GLY A C 1
ATOM 1753 O O . GLY A 1 222 ? 8.396 -6.490 15.225 1.00 87.38 222 GLY A O 1
ATOM 1754 N N . GLN A 1 223 ? 6.154 -6.389 15.127 1.00 87.56 223 GLN A N 1
ATOM 1755 C CA . GLN A 1 223 ? 6.065 -6.625 13.682 1.00 87.56 223 GLN A CA 1
ATOM 1756 C C . GLN A 1 223 ? 6.634 -5.484 12.833 1.00 87.56 223 GLN A C 1
ATOM 1758 O O . GLN A 1 223 ? 7.041 -5.739 11.704 1.00 87.56 223 GLN A O 1
ATOM 1763 N N . GLY A 1 224 ? 6.689 -4.252 13.352 1.00 89.25 224 GLY A N 1
ATOM 1764 C CA . GLY A 1 224 ? 7.210 -3.112 12.596 1.00 89.25 224 GLY A CA 1
ATOM 1765 C C . GLY A 1 224 ? 8.679 -3.285 12.214 1.00 89.25 224 GLY A C 1
ATOM 1766 O O . GLY A 1 224 ? 9.014 -3.064 11.057 1.00 89.25 224 GLY A O 1
ATOM 1767 N N . LYS A 1 225 ? 9.510 -3.835 13.111 1.00 88.44 225 LYS A N 1
ATOM 1768 C CA . LYS A 1 225 ? 10.899 -4.226 12.806 1.00 88.44 225 LYS A CA 1
ATOM 1769 C C . LYS A 1 225 ? 10.985 -5.214 11.636 1.00 88.44 225 LYS A C 1
ATOM 1771 O O . LYS A 1 225 ? 11.837 -5.070 10.767 1.00 88.44 225 LYS A O 1
ATOM 1776 N N . ASN A 1 226 ? 10.106 -6.217 11.607 1.00 89.62 226 ASN A N 1
ATOM 1777 C CA . ASN A 1 226 ? 10.102 -7.233 10.549 1.00 89.62 226 ASN A CA 1
ATOM 1778 C C . ASN A 1 226 ? 9.649 -6.645 9.207 1.00 89.62 226 ASN A C 1
ATOM 1780 O O . ASN A 1 226 ? 10.208 -6.987 8.170 1.00 89.62 226 ASN A O 1
ATOM 1784 N N . ILE A 1 227 ? 8.652 -5.755 9.229 1.00 91.25 227 ILE A N 1
ATOM 1785 C CA . ILE A 1 227 ? 8.192 -5.023 8.043 1.00 91.25 227 ILE A CA 1
ATOM 1786 C C . ILE A 1 227 ? 9.306 -4.116 7.526 1.00 91.25 227 ILE A C 1
ATOM 1788 O O . ILE A 1 227 ? 9.565 -4.091 6.328 1.00 91.25 227 ILE A O 1
ATOM 1792 N N . GLU A 1 228 ? 9.983 -3.402 8.423 1.00 87.88 228 GLU A N 1
ATOM 1793 C CA . GLU A 1 228 ? 11.120 -2.561 8.076 1.00 87.88 228 GLU A CA 1
ATOM 1794 C C . GLU A 1 228 ? 12.233 -3.392 7.433 1.00 87.88 228 GLU A C 1
ATOM 1796 O O . GLU A 1 228 ? 12.702 -3.050 6.357 1.00 87.88 228 GLU A O 1
ATOM 1801 N N . GLU A 1 229 ? 12.615 -4.526 8.018 1.00 85.25 229 GLU A N 1
ATOM 1802 C CA . GLU A 1 229 ? 13.619 -5.419 7.428 1.00 85.25 229 GLU A CA 1
ATOM 1803 C C . GLU A 1 229 ? 13.197 -5.937 6.046 1.00 85.25 229 GLU A C 1
ATOM 1805 O O . GLU A 1 229 ? 13.965 -5.874 5.088 1.00 85.25 229 GLU A O 1
ATOM 1810 N N . PHE A 1 230 ? 11.951 -6.394 5.916 1.00 88.38 230 PHE A N 1
ATOM 1811 C CA . PHE A 1 230 ? 11.399 -6.876 4.653 1.00 88.38 230 PHE A CA 1
ATOM 1812 C C . PHE A 1 230 ? 11.449 -5.803 3.561 1.00 88.38 230 PHE A C 1
ATOM 1814 O O . PHE A 1 230 ? 11.939 -6.050 2.457 1.00 88.38 230 PHE A O 1
ATOM 1821 N N . LEU A 1 231 ? 10.989 -4.590 3.879 1.00 86.62 231 LEU A N 1
ATOM 1822 C CA . LEU A 1 231 ? 11.044 -3.459 2.961 1.00 86.62 231 LEU A CA 1
ATOM 1823 C C . LEU A 1 231 ? 12.493 -3.069 2.667 1.00 86.62 231 LEU A C 1
ATOM 1825 O O . LEU A 1 231 ? 12.789 -2.722 1.530 1.00 86.62 231 LEU A O 1
ATOM 1829 N N . ARG A 1 232 ? 13.410 -3.147 3.642 1.00 79.81 232 ARG A N 1
ATOM 1830 C CA . ARG A 1 232 ? 14.832 -2.817 3.446 1.00 79.81 232 ARG A CA 1
ATOM 1831 C C . ARG A 1 232 ? 15.469 -3.745 2.429 1.00 79.81 232 ARG A C 1
ATOM 1833 O O . ARG A 1 232 ? 16.181 -3.277 1.546 1.00 79.81 232 ARG A O 1
ATOM 1840 N N . ILE A 1 233 ? 15.194 -5.041 2.546 1.00 78.44 233 ILE A N 1
ATOM 1841 C CA . ILE A 1 233 ? 15.720 -6.072 1.650 1.00 78.44 233 ILE A CA 1
ATOM 1842 C C . ILE A 1 233 ? 15.159 -5.897 0.236 1.00 78.44 233 ILE A C 1
ATOM 1844 O O . ILE A 1 233 ? 15.906 -5.985 -0.740 1.00 78.44 233 ILE A O 1
ATOM 1848 N N . LEU A 1 234 ? 13.852 -5.647 0.112 1.00 77.00 234 LEU A N 1
ATOM 1849 C CA . LEU A 1 234 ? 13.190 -5.595 -1.191 1.00 77.00 234 LEU A CA 1
ATOM 1850 C C . LEU A 1 234 ? 13.352 -4.259 -1.904 1.00 77.00 234 LEU A C 1
ATOM 1852 O O . LEU A 1 234 ? 13.690 -4.242 -3.080 1.00 77.00 234 LEU A O 1
ATOM 1856 N N . LEU A 1 235 ? 13.162 -3.141 -1.213 1.00 69.12 235 LEU A N 1
ATOM 1857 C CA . LEU A 1 235 ? 13.333 -1.818 -1.814 1.00 69.12 235 LEU A CA 1
ATOM 1858 C C . LEU A 1 235 ? 14.809 -1.420 -1.956 1.00 69.12 235 LEU A C 1
ATOM 1860 O O . LEU A 1 235 ? 15.106 -0.483 -2.697 1.00 69.12 235 LEU A O 1
ATOM 1864 N N . ARG A 1 236 ? 15.691 -2.185 -1.292 1.00 67.62 236 ARG A N 1
ATOM 1865 C CA . ARG A 1 236 ? 17.146 -2.051 -1.198 1.00 67.62 236 ARG A CA 1
ATOM 1866 C C . ARG A 1 236 ? 17.598 -0.672 -0.732 1.00 67.62 236 ARG A C 1
ATOM 1868 O O . ARG A 1 236 ? 17.682 0.266 -1.500 1.00 67.62 236 ARG A O 1
ATOM 1875 N N . LEU A 1 237 ? 18.024 -0.588 0.522 1.00 55.38 237 LEU A N 1
ATOM 1876 C CA . LEU A 1 237 ? 19.010 0.410 0.936 1.00 55.38 237 LEU A CA 1
ATOM 1877 C C . LEU A 1 237 ? 20.390 -0.137 0.506 1.00 55.38 237 LEU A C 1
ATOM 1879 O O . LEU A 1 237 ? 20.742 -1.230 0.948 1.00 55.38 237 LEU A O 1
ATOM 1883 N N . PRO A 1 238 ? 21.126 0.502 -0.421 1.00 49.75 238 PRO A N 1
ATOM 1884 C CA . PRO A 1 238 ? 22.338 -0.082 -0.984 1.00 49.75 238 PRO A CA 1
ATOM 1885 C C . PRO A 1 238 ? 23.458 -0.154 0.061 1.00 49.75 238 PRO A C 1
ATOM 1887 O O . PRO A 1 238 ? 23.948 0.878 0.508 1.00 49.75 238 PRO A O 1
ATOM 1890 N N . ASP A 1 239 ? 23.891 -1.376 0.379 1.00 45.84 239 ASP A N 1
ATOM 1891 C CA . ASP A 1 239 ? 25.186 -1.657 1.020 1.00 45.84 239 ASP A CA 1
ATOM 1892 C C . ASP A 1 239 ? 26.236 -2.159 -0.004 1.00 45.84 239 ASP A C 1
ATOM 1894 O O . ASP A 1 239 ? 27.378 -2.421 0.362 1.00 45.84 239 ASP A O 1
ATOM 1898 N N . SER A 1 240 ? 25.879 -2.306 -1.292 1.00 45.41 240 SER A N 1
ATOM 1899 C CA . SER A 1 240 ? 26.772 -2.813 -2.351 1.00 45.41 240 SER A CA 1
ATOM 1900 C C . SER A 1 240 ? 26.703 -1.964 -3.623 1.00 45.41 240 SER A C 1
ATOM 1902 O O . SER A 1 240 ? 25.600 -1.717 -4.115 1.00 45.41 240 SER A O 1
ATOM 1904 N N . ASP A 1 241 ? 27.860 -1.635 -4.195 1.00 51.34 241 ASP A N 1
ATOM 1905 C CA . ASP A 1 241 ? 28.032 -0.754 -5.363 1.00 51.34 241 ASP A CA 1
ATOM 1906 C C . ASP A 1 241 ? 27.557 -1.339 -6.722 1.00 51.34 241 ASP A C 1
ATOM 1908 O O . ASP A 1 241 ? 27.662 -0.657 -7.735 1.00 51.34 241 ASP A O 1
ATOM 1912 N N . GLU A 1 242 ? 27.007 -2.563 -6.780 1.00 54.69 242 GLU A N 1
ATOM 1913 C CA . GLU A 1 242 ? 26.767 -3.283 -8.055 1.00 54.69 242 GLU A CA 1
ATOM 1914 C C . GLU A 1 242 ? 25.297 -3.636 -8.398 1.00 54.69 242 GLU A C 1
ATOM 1916 O O . GLU A 1 242 ? 25.053 -4.263 -9.426 1.00 54.69 242 GLU A O 1
ATOM 1921 N N . ASP A 1 243 ? 24.287 -3.288 -7.584 1.00 64.25 243 ASP A N 1
ATOM 1922 C CA . ASP A 1 243 ? 22.881 -3.669 -7.872 1.00 64.25 243 ASP A CA 1
ATOM 1923 C C . ASP A 1 243 ? 22.009 -2.463 -8.248 1.00 64.25 243 ASP A C 1
ATOM 1925 O O . ASP A 1 243 ? 21.566 -1.705 -7.386 1.00 64.25 243 ASP A O 1
ATOM 1929 N N . ASP A 1 244 ? 21.694 -2.352 -9.538 1.00 76.38 244 ASP A N 1
ATOM 1930 C CA . ASP A 1 244 ? 20.873 -1.294 -10.144 1.00 76.38 244 ASP A CA 1
ATOM 1931 C C . ASP A 1 244 ? 19.350 -1.461 -9.944 1.00 76.38 244 ASP A C 1
ATOM 1933 O O . ASP A 1 244 ? 18.548 -0.677 -10.461 1.00 76.38 244 ASP A O 1
ATOM 1937 N N . GLY A 1 245 ? 18.909 -2.508 -9.240 1.00 78.25 245 GLY A N 1
ATOM 1938 C CA . GLY A 1 245 ? 17.495 -2.869 -9.090 1.00 78.25 245 GLY A CA 1
ATOM 1939 C C . GLY A 1 245 ? 16.803 -2.283 -7.863 1.00 78.25 245 GLY A C 1
ATOM 1940 O O . GLY A 1 245 ? 16.016 -2.998 -7.241 1.00 78.25 245 GLY A O 1
ATOM 1941 N N . TYR A 1 246 ? 17.129 -1.057 -7.462 1.00 81.56 246 TYR A N 1
ATOM 1942 C CA . TYR A 1 246 ? 16.542 -0.390 -6.295 1.00 81.56 246 TYR A CA 1
ATOM 1943 C C . TYR A 1 246 ? 15.354 0.510 -6.672 1.00 81.56 246 TYR A C 1
ATOM 1945 O O . TYR A 1 246 ? 15.268 1.000 -7.795 1.00 81.56 246 TYR A O 1
ATOM 1953 N N . LEU A 1 247 ? 14.445 0.752 -5.724 1.00 83.00 247 LEU A N 1
ATOM 1954 C CA . LEU A 1 247 ? 13.477 1.865 -5.788 1.00 83.00 247 LEU A CA 1
ATOM 1955 C C . LEU A 1 247 ? 13.822 2.955 -4.768 1.00 83.00 247 LEU A C 1
ATOM 1957 O O . LEU A 1 247 ? 13.369 4.091 -4.881 1.00 83.00 247 LEU A O 1
ATOM 1961 N N . LEU A 1 248 ? 14.609 2.608 -3.753 1.00 80.06 248 LEU A N 1
ATOM 1962 C CA . LEU A 1 248 ? 15.058 3.540 -2.740 1.00 80.06 248 LEU A CA 1
ATOM 1963 C C . LEU A 1 248 ? 16.573 3.644 -2.786 1.00 80.06 248 LEU A C 1
ATOM 1965 O O . LEU A 1 248 ? 17.264 2.643 -2.920 1.00 80.06 248 LEU A O 1
ATOM 1969 N N . THR A 1 249 ? 17.105 4.844 -2.609 1.00 72.56 249 THR A N 1
ATOM 1970 C CA . THR A 1 249 ? 18.524 5.018 -2.304 1.00 72.56 249 THR A CA 1
ATOM 1971 C C . THR A 1 249 ? 18.671 5.575 -0.899 1.00 72.56 249 THR A C 1
ATOM 1973 O O . THR A 1 249 ? 17.960 6.484 -0.467 1.00 72.56 249 THR A O 1
ATOM 1976 N N . GLY A 1 250 ? 19.566 4.963 -0.130 1.00 65.00 250 GLY A N 1
ATOM 1977 C CA . GLY A 1 250 ? 19.891 5.424 1.209 1.00 65.00 250 GLY A CA 1
ATOM 1978 C C . GLY A 1 250 ? 20.870 6.580 1.144 1.00 65.00 250 GLY A C 1
ATOM 1979 O O . GLY A 1 250 ? 21.860 6.530 0.417 1.00 65.00 250 GLY A O 1
ATOM 1980 N N . THR A 1 251 ? 20.668 7.590 1.983 1.00 56.69 251 THR A N 1
ATOM 1981 C CA . THR A 1 251 ? 21.816 8.386 2.425 1.00 56.69 251 THR A CA 1
ATOM 1982 C C . THR A 1 251 ? 22.619 7.509 3.391 1.00 56.69 251 THR A C 1
ATOM 1984 O O . THR A 1 251 ? 22.039 6.901 4.287 1.00 56.69 251 THR A O 1
ATOM 1987 N N . LYS A 1 252 ? 23.939 7.389 3.197 1.00 52.22 252 LYS A N 1
ATOM 1988 C CA . LYS A 1 252 ? 24.855 6.396 3.818 1.00 52.22 252 LYS A CA 1
ATOM 1989 C C . LYS A 1 252 ? 24.782 6.225 5.359 1.00 52.22 252 LYS A C 1
ATOM 1991 O O . LYS A 1 252 ? 25.462 5.363 5.902 1.00 52.22 252 LYS A O 1
ATOM 1996 N N . LYS A 1 253 ? 24.000 7.036 6.085 1.00 50.94 253 LYS A N 1
ATOM 1997 C CA . LYS A 1 253 ? 23.735 6.949 7.532 1.00 50.94 253 LYS A CA 1
ATOM 1998 C C . LYS A 1 253 ? 22.293 7.406 7.832 1.00 50.94 253 LYS A C 1
ATOM 2000 O O . LYS A 1 253 ? 22.062 8.603 7.995 1.00 50.94 253 LYS A O 1
ATOM 2005 N N . GLY A 1 254 ? 21.323 6.486 7.906 1.00 56.00 254 GLY A N 1
ATOM 2006 C CA . GLY A 1 254 ? 19.948 6.857 8.301 1.00 56.00 254 GLY A CA 1
ATOM 2007 C C . GLY A 1 254 ? 18.826 5.819 8.151 1.00 56.00 254 GLY A C 1
ATOM 2008 O O . GLY A 1 254 ? 17.723 6.079 8.628 1.00 56.00 254 GLY A O 1
ATOM 2009 N N . GLY A 1 255 ? 19.054 4.666 7.510 1.00 68.06 255 GLY A N 1
ATOM 2010 C CA . GLY A 1 255 ? 17.978 3.695 7.251 1.00 68.06 255 GLY A CA 1
ATOM 2011 C C . GLY A 1 255 ? 16.794 4.335 6.507 1.00 68.06 255 GLY A C 1
ATOM 2012 O O . GLY A 1 255 ? 16.984 5.251 5.708 1.00 68.06 255 GLY A O 1
ATOM 2013 N N . PHE A 1 256 ? 15.561 3.918 6.812 1.00 73.19 256 PHE A N 1
ATOM 2014 C CA . PHE A 1 256 ? 14.344 4.505 6.226 1.00 73.19 256 PHE A CA 1
ATOM 2015 C C . PHE A 1 256 ? 14.015 5.931 6.671 1.00 73.19 256 PHE A C 1
ATOM 2017 O O . PHE A 1 256 ? 13.026 6.493 6.208 1.00 73.19 256 PHE A O 1
ATOM 2024 N N . GLN A 1 257 ? 14.802 6.535 7.563 1.00 75.31 257 GLN A N 1
ATOM 2025 C CA . GLN A 1 257 ? 14.549 7.910 7.999 1.00 75.31 257 GLN A CA 1
ATOM 2026 C C . GLN A 1 257 ? 15.020 8.951 6.979 1.00 75.31 257 GLN A C 1
ATOM 2028 O O . GLN A 1 257 ? 14.641 10.116 7.084 1.00 75.31 257 GLN A O 1
ATOM 2033 N N . ARG A 1 258 ? 15.879 8.553 6.032 1.00 78.38 258 ARG A N 1
ATOM 2034 C CA . ARG A 1 258 ? 16.456 9.431 5.005 1.00 78.38 258 ARG A CA 1
ATOM 2035 C C . ARG A 1 258 ? 16.664 8.667 3.698 1.00 78.38 258 ARG A C 1
ATOM 2037 O O . ARG A 1 258 ? 17.803 8.505 3.245 1.00 78.38 258 ARG A O 1
ATOM 2044 N N . VAL A 1 259 ? 15.560 8.189 3.128 1.00 80.75 259 VAL A N 1
ATOM 2045 C CA . VAL A 1 259 ? 15.531 7.495 1.833 1.00 80.75 259 VAL A CA 1
ATOM 2046 C C . VAL A 1 259 ? 15.107 8.428 0.717 1.00 80.75 259 VAL A C 1
ATOM 2048 O O . VAL A 1 259 ? 14.159 9.192 0.856 1.00 80.75 259 VAL A O 1
ATOM 2051 N N . VAL A 1 260 ? 15.816 8.359 -0.396 1.00 85.62 260 VAL A N 1
ATOM 2052 C CA . VAL A 1 260 ? 15.394 8.956 -1.656 1.00 85.62 260 VAL A CA 1
ATOM 2053 C C . VAL A 1 260 ? 14.567 7.919 -2.401 1.00 85.62 260 VAL A C 1
ATOM 2055 O O . VAL A 1 260 ? 15.017 6.789 -2.574 1.00 85.62 260 VAL A O 1
ATOM 2058 N N . VAL A 1 261 ? 13.360 8.287 -2.816 1.00 89.00 261 VAL A N 1
ATOM 2059 C CA . VAL A 1 261 ? 12.493 7.422 -3.622 1.00 89.00 261 VAL A CA 1
ATOM 2060 C C . VAL A 1 261 ? 12.784 7.704 -5.091 1.00 89.00 261 VAL A C 1
ATOM 2062 O O . VAL A 1 261 ? 12.465 8.783 -5.581 1.00 89.00 261 VAL A O 1
ATOM 2065 N N . PHE A 1 262 ? 13.409 6.764 -5.796 1.00 90.12 262 PHE A N 1
ATOM 2066 C CA . PHE A 1 262 ? 13.643 6.871 -7.233 1.00 90.12 262 PHE A CA 1
ATOM 2067 C C . PHE A 1 262 ? 14.012 5.506 -7.845 1.00 90.12 262 PHE A C 1
ATOM 2069 O O . PHE A 1 262 ? 14.863 4.810 -7.284 1.00 90.12 262 PHE A O 1
ATOM 2076 N N . PRO A 1 263 ? 13.422 5.096 -8.986 1.00 90.56 263 PRO A N 1
ATOM 2077 C CA . PRO A 1 263 ? 13.749 3.812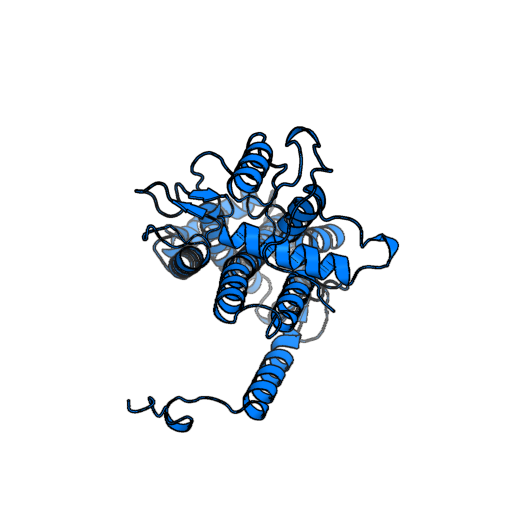 -9.600 1.00 90.56 263 PRO A CA 1
ATOM 2078 C C . PRO A 1 263 ? 15.167 3.802 -1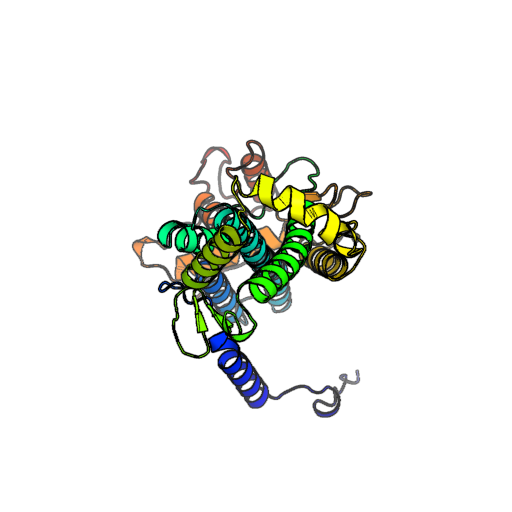0.182 1.00 90.56 263 PRO A C 1
ATOM 2080 O O . PRO A 1 263 ? 15.535 4.660 -10.983 1.00 90.56 263 PRO A O 1
ATOM 2083 N N . GLY A 1 264 ? 15.945 2.789 -9.812 1.00 89.81 264 GLY A N 1
ATOM 2084 C CA . GLY A 1 264 ? 17.261 2.518 -10.372 1.00 89.81 264 GLY A CA 1
ATOM 2085 C C . GLY A 1 264 ? 17.204 1.943 -11.795 1.00 89.81 264 GLY A C 1
ATOM 2086 O O . GLY A 1 264 ? 16.127 1.567 -12.284 1.00 89.81 264 GLY A O 1
ATOM 2087 N N . PRO A 1 265 ? 18.359 1.830 -12.474 1.00 90.19 265 PRO A N 1
ATOM 2088 C CA . PRO A 1 265 ? 18.424 1.438 -13.882 1.00 90.19 265 PRO A CA 1
ATOM 2089 C C . PRO A 1 265 ? 17.730 0.113 -14.218 1.00 90.19 265 PRO A C 1
ATOM 2091 O O . PRO A 1 265 ? 17.034 0.022 -15.232 1.00 90.19 265 PRO A O 1
ATOM 2094 N N . ALA A 1 266 ? 17.858 -0.911 -13.370 1.00 89.81 266 ALA A N 1
ATOM 2095 C CA . ALA A 1 266 ? 17.245 -2.211 -13.638 1.00 89.81 266 ALA A CA 1
ATOM 2096 C C . ALA A 1 266 ? 15.726 -2.202 -13.388 1.00 89.81 266 ALA A C 1
ATOM 2098 O O . ALA A 1 266 ? 14.987 -2.900 -14.088 1.00 89.81 266 ALA A O 1
ATOM 2099 N N . VAL A 1 267 ? 15.230 -1.363 -12.468 1.00 91.75 267 VAL A N 1
ATOM 2100 C CA . VAL A 1 267 ? 13.783 -1.136 -12.291 1.00 91.75 267 VAL A CA 1
ATOM 2101 C C . VAL A 1 267 ? 13.206 -0.399 -13.498 1.00 91.75 267 VAL A C 1
ATOM 2103 O O . VAL A 1 267 ? 12.180 -0.826 -14.026 1.00 91.75 267 VAL A O 1
ATOM 2106 N N . LEU A 1 268 ? 13.885 0.646 -13.988 1.00 93.38 268 LEU A N 1
ATOM 2107 C CA . LEU A 1 268 ? 13.501 1.357 -15.214 1.00 93.38 268 LEU A CA 1
ATOM 2108 C C . LEU A 1 268 ? 13.452 0.407 -16.416 1.00 93.38 268 LEU A C 1
ATOM 2110 O O . LEU A 1 268 ? 12.436 0.351 -17.110 1.00 93.38 268 LEU A O 1
ATOM 2114 N N . LYS A 1 269 ? 14.502 -0.404 -16.614 1.00 92.50 269 LYS A N 1
ATOM 2115 C CA . LYS A 1 269 ? 14.537 -1.439 -17.658 1.00 92.50 269 LYS A CA 1
ATOM 2116 C C . LYS A 1 269 ? 13.358 -2.401 -17.517 1.00 92.50 269 LYS A C 1
ATOM 2118 O O . LYS A 1 269 ? 12.650 -2.642 -18.488 1.00 92.50 269 LYS A O 1
ATOM 2123 N N . THR A 1 270 ? 13.108 -2.910 -16.312 1.00 93.62 270 THR A N 1
ATOM 2124 C CA . THR A 1 270 ? 11.994 -3.835 -16.055 1.00 93.62 270 THR A CA 1
ATOM 2125 C C . THR A 1 270 ? 10.652 -3.220 -16.418 1.00 93.62 270 THR A C 1
ATOM 2127 O O . THR A 1 270 ? 9.848 -3.855 -17.099 1.00 93.62 270 THR A O 1
ATOM 2130 N N . MET A 1 271 ? 10.427 -1.966 -16.032 1.00 94.00 271 MET A N 1
ATOM 2131 C CA . MET A 1 271 ? 9.178 -1.283 -16.331 1.00 94.00 271 MET A CA 1
ATOM 2132 C C . MET A 1 271 ? 8.983 -1.080 -17.838 1.00 94.00 271 MET A C 1
ATOM 2134 O O . MET A 1 271 ? 7.899 -1.345 -18.346 1.00 94.00 271 MET A O 1
ATOM 2138 N N . LEU A 1 272 ? 10.035 -0.723 -18.584 1.00 93.31 272 LEU A N 1
ATOM 2139 C CA . LEU A 1 272 ? 9.975 -0.618 -20.049 1.00 93.31 272 LEU A CA 1
ATOM 2140 C C . LEU A 1 272 ? 9.524 -1.930 -20.712 1.00 93.31 272 LEU A C 1
ATOM 2142 O O . LEU A 1 272 ? 8.667 -1.908 -21.597 1.00 93.31 272 LEU A O 1
ATOM 2146 N N . TYR A 1 273 ? 10.048 -3.073 -20.256 1.00 92.31 273 TYR A N 1
ATOM 2147 C CA . TYR A 1 273 ? 9.622 -4.394 -20.735 1.00 92.31 273 TYR A CA 1
ATOM 2148 C C . TYR A 1 273 ? 8.139 -4.663 -20.450 1.00 92.31 273 TYR A C 1
ATOM 2150 O O . TYR A 1 273 ? 7.417 -5.138 -21.329 1.00 92.31 273 TYR A O 1
ATOM 2158 N N . LEU A 1 274 ? 7.671 -4.346 -19.240 1.00 92.25 274 LEU A N 1
ATOM 2159 C CA . LEU A 1 274 ? 6.275 -4.542 -18.840 1.00 92.25 274 LEU A CA 1
ATOM 2160 C C . LEU A 1 274 ? 5.314 -3.668 -19.655 1.00 92.25 274 LEU A C 1
ATOM 2162 O O . LEU A 1 274 ? 4.292 -4.165 -20.137 1.00 92.25 274 LEU A O 1
ATOM 2166 N N . VAL A 1 275 ? 5.665 -2.397 -19.865 1.00 92.25 275 VAL A N 1
ATOM 2167 C CA . VAL A 1 275 ? 4.846 -1.454 -20.639 1.00 92.25 275 VAL A CA 1
ATOM 2168 C C . VAL A 1 275 ? 4.786 -1.876 -22.108 1.00 92.25 275 VAL A C 1
ATOM 2170 O O . VAL A 1 275 ? 3.710 -1.886 -22.709 1.00 92.25 275 VAL A O 1
ATOM 2173 N N . ALA A 1 276 ? 5.913 -2.288 -22.697 1.00 89.75 276 ALA A N 1
ATOM 2174 C CA . ALA A 1 276 ? 5.921 -2.789 -24.069 1.00 89.75 276 ALA A CA 1
ATOM 2175 C C . ALA A 1 276 ? 5.104 -4.075 -24.227 1.00 89.75 276 ALA A C 1
ATOM 2177 O O . ALA A 1 276 ? 4.325 -4.186 -25.177 1.00 89.75 276 ALA A O 1
ATOM 2178 N N . ALA A 1 277 ? 5.209 -5.012 -23.281 1.00 86.38 277 ALA A N 1
ATOM 2179 C CA . ALA A 1 277 ? 4.400 -6.227 -23.287 1.00 86.38 277 ALA A CA 1
ATOM 2180 C C . ALA A 1 277 ? 2.891 -5.924 -23.187 1.00 86.38 277 ALA A C 1
ATOM 2182 O O . ALA A 1 277 ? 2.088 -6.572 -23.863 1.00 86.38 277 ALA A O 1
ATOM 2183 N N . GLU A 1 278 ? 2.490 -4.925 -22.390 1.00 85.25 278 GLU A N 1
ATOM 2184 C CA . GLU A 1 278 ? 1.101 -4.448 -22.336 1.00 85.25 278 GLU A CA 1
ATOM 2185 C C . GLU A 1 278 ? 0.663 -3.837 -23.673 1.00 85.25 278 GLU A C 1
ATOM 2187 O O . GLU A 1 278 ? -0.379 -4.224 -24.209 1.00 85.25 278 GLU A O 1
ATOM 2192 N N . LYS A 1 279 ? 1.472 -2.946 -24.262 1.00 84.12 279 LYS A N 1
ATOM 2193 C CA . LYS A 1 279 ? 1.146 -2.288 -25.537 1.00 84.12 279 LYS A CA 1
ATOM 2194 C C . LYS A 1 279 ? 0.984 -3.258 -26.699 1.00 84.12 279 LYS A C 1
ATOM 2196 O O . LYS A 1 279 ? 0.054 -3.104 -27.490 1.00 84.12 279 LYS A O 1
ATOM 2201 N N . MET A 1 280 ? 1.833 -4.279 -26.795 1.00 76.50 280 MET A N 1
ATOM 2202 C CA . MET A 1 280 ? 1.740 -5.281 -27.864 1.00 76.50 280 MET A CA 1
ATOM 2203 C C . MET A 1 280 ? 0.440 -6.093 -27.803 1.00 76.50 280 MET A C 1
ATOM 2205 O O . MET A 1 280 ? -0.097 -6.501 -28.838 1.00 76.50 280 MET A O 1
ATOM 2209 N N . ARG A 1 281 ? -0.100 -6.289 -26.596 1.00 69.38 281 ARG A N 1
ATOM 2210 C CA . ARG A 1 281 ? -1.349 -7.027 -26.358 1.00 69.38 281 ARG A CA 1
ATOM 2211 C C . ARG A 1 281 ? -2.600 -6.162 -26.368 1.00 69.38 281 ARG A C 1
ATOM 2213 O O . ARG A 1 281 ? -3.698 -6.709 -26.436 1.00 69.38 281 ARG A O 1
ATOM 2220 N N . GLY A 1 282 ? -2.448 -4.843 -26.298 1.00 64.38 282 GLY A N 1
ATOM 2221 C CA . GLY A 1 282 ? -3.554 -3.911 -26.452 1.00 64.38 282 GLY A CA 1
ATOM 2222 C C . GLY A 1 282 ? -4.205 -4.003 -27.837 1.00 64.38 282 GLY A C 1
ATOM 2223 O O . GLY A 1 282 ? -3.663 -4.597 -28.776 1.00 64.38 282 GLY A O 1
ATOM 2224 N N . ALA A 1 283 ? -5.387 -3.397 -27.970 1.00 59.31 283 ALA A N 1
ATOM 2225 C CA . ALA A 1 283 ? -6.076 -3.280 -29.252 1.00 59.31 283 ALA A CA 1
ATOM 2226 C C . ALA A 1 283 ? -5.153 -2.651 -30.314 1.00 59.31 283 ALA A C 1
ATOM 2228 O O . ALA A 1 283 ? -4.258 -1.877 -29.988 1.00 59.31 283 ALA A O 1
ATOM 2229 N N . ILE A 1 284 ? -5.387 -2.924 -31.603 1.00 57.66 284 ILE A N 1
ATOM 2230 C CA . ILE A 1 284 ? -4.538 -2.424 -32.708 1.00 57.66 284 ILE A CA 1
ATOM 2231 C C . ILE A 1 284 ? -4.297 -0.901 -32.613 1.00 57.66 284 ILE A C 1
ATOM 2233 O O . ILE A 1 284 ? -3.201 -0.435 -32.907 1.00 57.66 284 ILE A O 1
ATOM 2237 N N . LYS A 1 285 ? -5.276 -0.137 -32.107 1.00 51.81 285 LYS A N 1
ATOM 2238 C CA . LYS A 1 285 ? -5.180 1.318 -31.890 1.00 51.81 285 LYS A CA 1
ATOM 2239 C C . LYS A 1 285 ? -4.165 1.749 -30.814 1.00 51.81 285 LYS A C 1
ATOM 2241 O O . LYS A 1 285 ? -3.712 2.884 -30.858 1.00 51.81 285 LYS A O 1
ATOM 2246 N N . THR A 1 286 ? -3.799 0.882 -29.868 1.00 56.19 286 THR A N 1
ATOM 2247 C CA . THR A 1 286 ? -2.852 1.179 -28.773 1.00 56.19 286 THR A CA 1
ATOM 2248 C C . THR A 1 286 ? -1.443 0.627 -29.014 1.00 56.19 286 THR A C 1
ATOM 2250 O O . THR A 1 286 ? -0.554 0.868 -28.201 1.00 56.19 286 THR A O 1
ATOM 2253 N N . ARG A 1 287 ? -1.201 -0.059 -30.144 1.00 64.62 287 ARG A N 1
ATOM 2254 C CA . ARG A 1 287 ? 0.117 -0.593 -30.560 1.00 64.62 287 ARG A CA 1
ATOM 2255 C C . ARG A 1 287 ? 1.090 0.479 -31.087 1.00 64.62 287 ARG A C 1
ATOM 2257 O O . ARG A 1 287 ? 1.988 0.180 -31.869 1.00 64.62 287 ARG A O 1
ATOM 2264 N N . GLY A 1 288 ? 0.886 1.739 -30.706 1.00 73.00 288 GLY A N 1
ATOM 2265 C CA . GLY A 1 288 ? 1.775 2.839 -31.074 1.00 73.00 288 GLY A CA 1
ATOM 2266 C C . GLY A 1 288 ? 3.141 2.739 -30.391 1.00 73.00 288 GLY A C 1
ATOM 2267 O O . GLY A 1 288 ? 3.356 1.905 -29.510 1.00 73.00 288 GLY A O 1
ATOM 2268 N N . LYS A 1 289 ? 4.053 3.641 -30.772 1.00 84.06 289 LYS A N 1
ATOM 2269 C CA . LYS A 1 289 ? 5.370 3.801 -30.137 1.00 84.06 289 LYS A CA 1
ATOM 2270 C C . LYS A 1 289 ? 5.240 3.917 -28.618 1.00 84.06 289 LYS A C 1
ATOM 2272 O O . LYS A 1 289 ? 4.273 4.505 -28.133 1.00 84.06 289 LYS A O 1
ATOM 2277 N N . LEU A 1 290 ? 6.197 3.355 -27.886 1.00 88.62 290 LEU A N 1
ATOM 2278 C CA . LEU A 1 290 ? 6.307 3.549 -26.445 1.00 88.62 290 LEU A CA 1
ATOM 2279 C C . LEU A 1 290 ? 6.757 4.989 -26.182 1.00 88.62 290 LEU A C 1
ATOM 2281 O O . LEU A 1 290 ? 7.720 5.438 -26.801 1.00 88.62 290 LEU A O 1
ATOM 2285 N N . VAL A 1 291 ? 6.064 5.707 -25.304 1.00 91.38 291 VAL A N 1
ATOM 2286 C CA . VAL A 1 291 ? 6.382 7.095 -24.948 1.00 91.38 291 VAL A CA 1
ATOM 2287 C C . VAL A 1 291 ? 6.482 7.278 -23.435 1.00 91.38 291 VAL A C 1
ATOM 2289 O O . VAL A 1 291 ? 6.022 6.430 -22.669 1.00 91.38 291 VAL A O 1
ATOM 2292 N N . LEU A 1 292 ? 7.075 8.393 -23.002 1.00 91.50 292 LEU A N 1
ATOM 2293 C CA . LEU A 1 292 ? 7.275 8.728 -21.587 1.00 91.50 292 LEU A CA 1
ATOM 2294 C C . LEU A 1 292 ? 5.993 8.611 -20.752 1.00 91.50 292 LEU A C 1
ATOM 2296 O O . LEU A 1 292 ? 6.013 7.986 -19.693 1.00 91.50 292 LEU A O 1
ATOM 2300 N N . SER A 1 293 ? 4.873 9.125 -21.263 1.00 91.44 293 SER A N 1
ATOM 2301 C CA . SER A 1 293 ? 3.590 9.058 -20.556 1.00 91.44 293 SER A CA 1
ATOM 2302 C C . SER A 1 293 ? 3.091 7.626 -20.326 1.00 91.44 293 SER A C 1
ATOM 2304 O O . SER A 1 293 ? 2.437 7.372 -19.318 1.00 91.44 293 SER A O 1
ATOM 2306 N N . ASP A 1 294 ? 3.418 6.655 -21.190 1.00 92.81 294 ASP A N 1
ATOM 2307 C CA . ASP A 1 294 ? 3.067 5.251 -20.934 1.00 92.81 294 ASP A CA 1
ATOM 2308 C C . ASP A 1 294 ? 3.839 4.703 -19.731 1.00 92.81 294 ASP A C 1
ATOM 2310 O O . ASP A 1 294 ? 3.276 3.986 -18.904 1.00 92.81 294 ASP A O 1
ATOM 2314 N N . LEU A 1 295 ? 5.127 5.046 -19.637 1.00 93.88 295 LEU A N 1
ATOM 2315 C CA . LEU A 1 295 ? 6.001 4.621 -18.550 1.00 93.88 295 LEU A CA 1
ATOM 2316 C C . LEU A 1 295 ? 5.551 5.235 -17.219 1.00 93.88 295 LEU A C 1
ATOM 2318 O O . LEU A 1 295 ? 5.400 4.509 -16.237 1.00 93.88 295 LEU A O 1
ATOM 2322 N N . GLU A 1 296 ? 5.284 6.542 -17.195 1.00 94.12 296 GLU A N 1
ATOM 2323 C CA . GLU A 1 296 ? 4.767 7.250 -16.016 1.00 94.12 296 GLU A CA 1
ATOM 2324 C C . GLU A 1 296 ? 3.412 6.684 -15.577 1.00 94.12 296 GLU A C 1
ATOM 2326 O O . GLU A 1 296 ? 3.221 6.383 -14.400 1.00 94.12 296 GLU A O 1
ATOM 2331 N N . ASN A 1 297 ? 2.498 6.440 -16.522 1.00 93.69 297 ASN A N 1
ATOM 2332 C CA . ASN A 1 297 ? 1.203 5.823 -16.237 1.00 93.69 297 ASN A CA 1
ATOM 2333 C C . ASN A 1 297 ? 1.330 4.387 -15.722 1.00 93.69 297 ASN A C 1
ATOM 2335 O O . ASN A 1 297 ? 0.470 3.914 -14.984 1.00 93.69 297 ASN A O 1
ATOM 2339 N N . HIS A 1 298 ? 2.362 3.647 -16.116 1.00 94.62 298 HIS A N 1
ATOM 2340 C CA . HIS A 1 298 ? 2.563 2.295 -15.607 1.00 94.62 298 HIS A CA 1
ATOM 2341 C C . HIS A 1 298 ? 3.178 2.307 -14.216 1.00 94.62 298 HIS A C 1
ATOM 2343 O O . HIS A 1 298 ? 2.713 1.563 -13.360 1.00 94.62 298 HIS A O 1
ATOM 2349 N N . PHE A 1 299 ? 4.145 3.188 -13.958 1.00 95.31 299 PHE A N 1
ATOM 2350 C CA . PHE A 1 299 ? 4.650 3.448 -12.610 1.00 95.31 299 PHE A CA 1
ATOM 2351 C C . PHE A 1 299 ? 3.550 3.920 -11.667 1.00 95.31 299 PHE A C 1
ATOM 2353 O O . PHE A 1 299 ? 3.490 3.452 -10.525 1.00 95.31 299 PHE A O 1
ATOM 2360 N N . SER A 1 300 ? 2.638 4.760 -12.164 1.00 94.62 300 SER A N 1
ATOM 2361 C CA . SER A 1 300 ? 1.496 5.192 -11.379 1.00 94.62 300 SER A CA 1
ATOM 2362 C C . SER A 1 300 ? 0.686 3.984 -10.951 1.00 94.62 300 SER A C 1
ATOM 2364 O O . SER A 1 300 ? 0.462 3.896 -9.767 1.00 94.62 300 SER A O 1
ATOM 2366 N N . LYS A 1 301 ? 0.419 2.963 -11.787 1.00 94.06 301 LYS A N 1
ATOM 2367 C CA . LYS A 1 301 ? -0.253 1.696 -11.381 1.00 94.06 301 LYS A CA 1
ATOM 2368 C C . LYS A 1 301 ? 0.454 0.902 -10.253 1.00 94.06 301 LYS A C 1
ATOM 2370 O O . LYS A 1 301 ? -0.142 -0.033 -9.719 1.00 94.06 301 LYS A O 1
ATOM 2375 N N . TYR A 1 302 ? 1.692 1.253 -9.890 1.00 94.19 302 TYR A N 1
ATOM 2376 C CA . TYR A 1 302 ? 2.456 0.726 -8.743 1.00 94.19 302 TYR A CA 1
ATOM 2377 C C . TYR A 1 302 ? 2.542 1.717 -7.568 1.00 94.19 302 TYR A C 1
ATOM 2379 O O . TYR A 1 302 ? 3.336 1.543 -6.647 1.00 94.19 302 TYR A O 1
ATOM 2387 N N . GLY A 1 303 ? 1.741 2.780 -7.588 1.00 93.44 303 GLY A N 1
ATOM 2388 C CA . GLY A 1 303 ? 1.729 3.810 -6.556 1.00 93.44 303 GLY A CA 1
ATOM 2389 C C . GLY A 1 303 ? 2.909 4.778 -6.610 1.00 93.44 303 GLY A C 1
ATOM 2390 O O . GLY A 1 303 ? 3.066 5.538 -5.657 1.00 93.44 303 GLY A O 1
ATOM 2391 N N . VAL A 1 304 ? 3.718 4.760 -7.677 1.00 93.56 304 VAL A N 1
ATOM 2392 C CA . VAL A 1 304 ? 4.817 5.714 -7.891 1.00 93.56 304 VAL A CA 1
ATOM 2393 C C . VAL A 1 304 ? 4.297 6.906 -8.685 1.00 93.56 304 VAL A C 1
ATOM 2395 O O . VAL A 1 304 ? 3.953 6.763 -9.857 1.00 93.56 304 VAL A O 1
ATOM 2398 N N . ASP A 1 305 ? 4.247 8.077 -8.060 1.00 91.12 305 ASP A N 1
ATOM 2399 C CA . ASP A 1 305 ? 3.671 9.277 -8.671 1.00 91.12 305 ASP A CA 1
ATOM 2400 C C . ASP A 1 305 ? 4.742 10.311 -9.041 1.00 91.12 305 ASP A C 1
ATOM 2402 O O . ASP A 1 305 ? 5.157 11.120 -8.219 1.00 91.12 305 ASP A O 1
ATOM 2406 N N . PHE A 1 306 ? 5.178 10.326 -10.301 1.00 89.62 306 PHE A N 1
ATOM 2407 C CA . PHE A 1 306 ? 6.148 11.316 -10.787 1.00 89.62 306 PHE A CA 1
ATOM 2408 C C . PHE A 1 306 ? 5.596 12.747 -10.861 1.00 89.62 306 PHE A C 1
ATOM 2410 O O . PHE A 1 306 ? 6.389 13.685 -10.953 1.00 89.62 306 PHE A O 1
ATOM 2417 N N . ALA A 1 307 ? 4.274 12.941 -10.792 1.00 86.62 307 ALA A N 1
ATOM 2418 C CA . ALA A 1 307 ? 3.667 14.269 -10.773 1.00 86.62 307 ALA A CA 1
ATOM 2419 C C . ALA A 1 307 ? 3.704 14.912 -9.377 1.00 86.62 307 ALA A C 1
ATOM 2421 O O . ALA A 1 307 ? 3.546 16.127 -9.255 1.00 86.62 307 ALA A O 1
ATOM 2422 N N . SER A 1 308 ? 3.963 14.133 -8.323 1.00 84.94 308 SER A N 1
ATOM 2423 C CA . SER A 1 308 ? 3.935 14.625 -6.943 1.00 84.94 308 SER A CA 1
ATOM 2424 C C . SER A 1 308 ? 5.112 15.534 -6.573 1.00 84.94 308 SER A C 1
ATOM 2426 O O . SER A 1 308 ? 5.116 16.134 -5.499 1.00 84.94 308 SER A O 1
ATOM 2428 N N . SER A 1 309 ? 6.148 15.602 -7.414 1.00 85.06 309 SER A N 1
ATOM 2429 C CA . SER A 1 309 ? 7.390 16.322 -7.135 1.00 85.06 309 SER A CA 1
ATOM 2430 C C . SER A 1 309 ? 7.921 16.992 -8.399 1.00 85.06 309 SER A C 1
ATOM 2432 O O . SER A 1 309 ? 8.222 16.331 -9.391 1.00 85.06 309 SER A O 1
ATOM 2434 N N . VAL A 1 310 ? 8.086 18.319 -8.344 1.00 82.50 310 VAL A N 1
ATOM 2435 C CA . VAL A 1 310 ? 8.491 19.177 -9.480 1.00 82.50 310 VAL A CA 1
ATOM 2436 C C . VAL A 1 310 ? 9.780 18.690 -10.158 1.00 82.50 310 VAL A C 1
ATOM 2438 O O . VAL A 1 310 ? 9.954 18.838 -11.364 1.00 82.50 310 VAL A O 1
ATOM 2441 N N . GLY A 1 311 ? 10.685 18.082 -9.391 1.00 85.56 311 GLY A N 1
ATOM 2442 C CA . GLY A 1 311 ? 11.978 17.612 -9.874 1.00 85.56 311 GLY A CA 1
ATOM 2443 C C . GLY A 1 311 ? 12.034 16.147 -10.318 1.00 85.56 311 GLY A C 1
ATOM 2444 O O . GLY A 1 311 ? 13.046 15.731 -10.880 1.00 85.56 311 GLY A O 1
ATOM 2445 N N . ALA A 1 312 ? 10.978 15.363 -10.084 1.00 89.25 312 ALA A N 1
ATOM 2446 C CA . ALA A 1 312 ? 10.979 13.922 -10.330 1.00 89.25 312 ALA A CA 1
ATOM 2447 C C . ALA A 1 312 ? 10.977 13.579 -11.823 1.00 89.25 312 ALA A C 1
ATOM 2449 O O . ALA A 1 312 ? 11.772 12.760 -12.284 1.00 89.25 312 ALA A O 1
ATOM 2450 N N . ARG A 1 313 ? 10.109 14.237 -12.596 1.00 90.94 313 ARG A N 1
ATOM 2451 C CA . ARG A 1 313 ? 9.997 14.006 -14.038 1.00 90.94 313 ARG A CA 1
ATOM 2452 C C . ARG A 1 313 ? 11.255 14.427 -14.822 1.00 90.94 313 ARG A C 1
ATOM 2454 O O . ARG A 1 313 ? 11.730 13.619 -15.619 1.00 90.94 313 ARG A O 1
ATOM 2461 N N . PRO A 1 314 ? 11.861 15.614 -14.599 1.00 90.62 314 PRO A N 1
ATOM 2462 C CA . PRO A 1 314 ? 13.143 15.955 -15.223 1.00 90.62 314 PRO A CA 1
ATOM 2463 C C . PRO A 1 314 ? 14.255 14.945 -14.910 1.00 90.62 314 PRO A C 1
ATOM 2465 O O . PRO A 1 314 ? 15.024 14.576 -15.797 1.00 90.62 314 PRO A O 1
ATOM 2468 N N . GLN A 1 315 ? 14.311 14.449 -13.670 1.00 90.62 315 GLN A N 1
ATOM 2469 C CA . GLN A 1 315 ? 15.266 13.416 -13.272 1.00 90.62 315 GLN A CA 1
ATOM 2470 C C . GLN A 1 315 ? 15.007 12.091 -14.006 1.00 90.62 315 GLN A C 1
ATOM 2472 O O . GLN A 1 315 ? 15.953 11.470 -14.481 1.00 90.62 315 GLN A O 1
ATOM 2477 N N . LEU A 1 316 ? 13.741 11.686 -14.169 1.00 91.94 316 LEU A N 1
ATOM 2478 C CA . LEU A 1 316 ? 13.367 10.497 -14.945 1.00 91.94 316 LEU A CA 1
ATOM 2479 C C . LEU A 1 316 ? 13.841 10.602 -16.396 1.00 91.94 316 LEU A C 1
ATOM 2481 O O . LEU A 1 316 ? 14.467 9.674 -16.901 1.00 91.94 316 LEU A O 1
ATOM 2485 N N . ILE A 1 317 ? 13.607 11.742 -17.046 1.00 91.50 317 ILE A N 1
ATOM 2486 C CA . ILE A 1 317 ? 14.064 11.993 -18.420 1.00 91.50 317 ILE A CA 1
ATOM 2487 C C . ILE A 1 317 ? 15.595 11.925 -18.507 1.00 91.50 317 ILE A C 1
ATOM 2489 O O . ILE A 1 317 ? 16.134 11.293 -19.417 1.00 91.50 317 ILE A O 1
ATOM 2493 N N . SER A 1 318 ? 16.296 12.537 -17.548 1.00 90.56 318 SER A N 1
ATOM 2494 C CA . SER A 1 318 ? 17.760 12.520 -17.489 1.00 90.56 318 SER A CA 1
ATOM 2495 C C . SER A 1 318 ? 18.313 11.098 -17.349 1.00 90.56 318 SER A C 1
ATOM 2497 O O . SER A 1 318 ? 19.204 10.717 -18.108 1.00 90.56 318 SER A O 1
ATOM 2499 N N . GLU A 1 319 ? 17.743 10.281 -16.460 1.00 90.56 319 GLU A N 1
ATOM 2500 C CA . GLU A 1 319 ? 18.158 8.887 -16.273 1.00 90.56 319 GLU A CA 1
ATOM 2501 C C . GLU A 1 319 ? 17.849 8.019 -17.496 1.00 90.56 319 GLU A C 1
ATOM 2503 O O . GLU A 1 319 ? 18.708 7.264 -17.947 1.00 90.56 319 GLU A O 1
ATOM 2508 N N . LEU A 1 320 ? 16.667 8.164 -18.103 1.00 92.31 320 LEU A N 1
ATOM 2509 C CA . LEU A 1 320 ? 16.323 7.455 -19.341 1.00 92.31 320 LEU A CA 1
ATOM 2510 C C . LEU A 1 320 ? 17.274 7.823 -20.488 1.00 92.31 320 LEU A C 1
ATOM 2512 O O . LEU A 1 320 ? 17.694 6.943 -21.240 1.00 92.31 320 LEU A O 1
ATOM 2516 N N . SER A 1 321 ? 17.653 9.099 -20.605 1.00 90.62 321 SER A N 1
ATOM 2517 C CA . SER A 1 321 ? 18.644 9.551 -21.585 1.00 90.62 321 SER A CA 1
ATOM 2518 C C . SER A 1 321 ? 20.031 8.977 -21.292 1.00 90.62 321 SER A C 1
ATOM 2520 O O . SER A 1 321 ? 20.692 8.494 -22.208 1.00 90.62 321 SER A O 1
ATOM 2522 N N . ARG A 1 322 ? 20.471 8.997 -20.027 1.00 90.88 322 ARG A N 1
ATOM 2523 C CA . ARG A 1 322 ? 21.769 8.458 -19.592 1.00 90.88 322 ARG A CA 1
ATOM 2524 C C . ARG A 1 322 ? 21.888 6.958 -19.866 1.00 90.88 322 ARG A C 1
ATOM 2526 O O . ARG A 1 322 ? 22.960 6.487 -20.230 1.00 90.88 322 ARG A O 1
ATOM 2533 N N . LEU A 1 323 ? 20.791 6.220 -19.703 1.00 89.75 323 LEU A N 1
ATOM 2534 C CA . LEU A 1 323 ? 20.708 4.778 -19.948 1.00 89.75 323 LEU A CA 1
ATOM 2535 C C . LEU A 1 323 ? 20.492 4.417 -21.427 1.00 89.75 323 LEU A C 1
ATOM 2537 O O . LEU A 1 323 ? 20.471 3.237 -21.767 1.00 89.75 323 LEU A O 1
ATOM 2541 N N . GLY A 1 324 ? 20.332 5.409 -22.311 1.00 89.94 324 GLY A N 1
ATOM 2542 C CA . GLY A 1 324 ? 20.103 5.185 -23.741 1.00 89.94 324 GLY A CA 1
ATOM 2543 C C . GLY A 1 324 ? 18.700 4.667 -24.078 1.00 89.94 324 GLY A C 1
ATOM 2544 O O . GLY A 1 324 ? 18.499 4.092 -25.145 1.00 89.94 324 GLY A O 1
ATOM 2545 N N . PHE A 1 325 ? 17.723 4.853 -23.186 1.00 91.06 325 PHE A N 1
ATOM 2546 C CA . PHE A 1 325 ? 16.334 4.423 -23.389 1.00 91.06 325 PHE A CA 1
ATOM 2547 C C . PHE A 1 325 ? 15.459 5.491 -24.045 1.00 91.06 325 PHE A C 1
ATOM 2549 O O . PHE A 1 325 ? 14.317 5.203 -24.390 1.00 91.06 325 PHE A O 1
ATOM 2556 N N . LEU A 1 326 ? 15.963 6.712 -24.226 1.00 89.81 326 LEU A N 1
ATOM 2557 C CA . LEU A 1 326 ? 15.230 7.812 -24.848 1.00 89.81 326 LEU A CA 1
ATOM 2558 C C . LEU A 1 326 ? 15.654 7.985 -26.312 1.00 89.81 326 LEU A C 1
ATOM 2560 O O . LEU A 1 326 ? 16.842 8.069 -26.622 1.00 89.81 326 LEU A O 1
ATOM 2564 N N . LYS A 1 327 ? 14.675 8.046 -27.217 1.00 81.06 327 LYS A N 1
ATOM 2565 C CA . LYS A 1 327 ? 14.875 8.240 -28.655 1.00 81.06 327 LYS A CA 1
ATOM 2566 C C . LYS A 1 327 ? 14.410 9.636 -29.061 1.00 81.06 327 LYS A C 1
ATOM 2568 O O . LYS A 1 327 ? 13.215 9.898 -29.155 1.00 81.06 327 LYS A O 1
ATOM 2573 N N . GLY A 1 328 ? 15.362 10.521 -29.350 1.00 71.19 328 GLY A N 1
ATOM 2574 C CA . GLY A 1 328 ? 15.096 11.905 -29.765 1.00 71.19 328 GLY A CA 1
ATOM 2575 C C . GLY A 1 328 ? 15.401 12.936 -28.674 1.00 71.19 328 GLY A C 1
ATOM 2576 O O . GLY A 1 328 ? 16.137 12.640 -27.738 1.00 71.19 328 GLY A O 1
ATOM 2577 N N . SER A 1 329 ? 14.881 14.162 -28.826 1.00 71.12 329 SER A N 1
ATOM 2578 C CA . SER A 1 329 ? 15.137 15.244 -27.862 1.00 71.12 329 SER A CA 1
ATOM 2579 C C . SER A 1 329 ? 14.306 15.068 -26.577 1.00 71.12 329 SER A C 1
ATOM 2581 O O . SER A 1 329 ? 13.100 14.814 -26.679 1.00 71.12 329 SER A O 1
ATOM 2583 N N . PRO A 1 330 ? 14.900 15.284 -25.386 1.00 67.50 330 PRO A N 1
ATOM 2584 C CA . PRO A 1 330 ? 14.196 15.429 -24.105 1.00 67.50 330 PRO A CA 1
ATOM 2585 C C . PRO A 1 330 ? 13.039 16.445 -24.112 1.00 67.50 330 PRO A C 1
ATOM 2587 O O . PRO A 1 330 ? 12.123 16.336 -23.299 1.00 67.50 330 PRO A O 1
ATOM 2590 N N . ASP A 1 331 ? 13.047 17.401 -25.047 1.00 70.06 331 ASP A N 1
ATOM 2591 C CA . ASP A 1 331 ? 12.053 18.482 -25.143 1.00 70.06 331 ASP A CA 1
ATOM 2592 C C . ASP A 1 331 ? 10.689 18.030 -25.696 1.00 70.06 331 ASP A C 1
ATOM 2594 O O . ASP A 1 331 ? 9.735 18.805 -25.719 1.00 70.06 331 ASP A O 1
ATOM 2598 N N . ALA A 1 332 ? 10.562 16.772 -26.135 1.00 72.12 332 ALA A N 1
ATOM 2599 C CA . ALA A 1 332 ? 9.320 16.218 -26.684 1.00 72.12 332 ALA A CA 1
ATOM 2600 C C . ALA A 1 332 ? 8.212 15.975 -25.631 1.00 72.12 332 ALA A C 1
ATOM 2602 O O . ALA A 1 332 ? 7.123 15.499 -25.973 1.00 72.12 332 ALA A O 1
ATOM 2603 N N . GLY A 1 333 ? 8.469 16.289 -24.356 1.00 79.81 333 GLY A N 1
ATOM 2604 C CA . GLY A 1 333 ? 7.481 16.221 -23.280 1.00 79.81 333 GLY A CA 1
ATOM 2605 C C . GLY A 1 333 ? 6.879 14.821 -23.118 1.00 79.81 333 GLY A C 1
ATOM 2606 O O . GLY A 1 333 ? 7.599 13.830 -23.021 1.00 79.81 333 GLY A O 1
ATOM 2607 N N . ASP A 1 334 ? 5.546 14.728 -23.075 1.00 80.06 334 ASP A N 1
ATOM 2608 C CA . ASP A 1 334 ? 4.807 13.465 -22.867 1.00 80.06 334 ASP A CA 1
ATOM 2609 C C . ASP A 1 334 ? 4.997 12.446 -24.005 1.00 80.06 334 ASP A C 1
ATOM 2611 O O . ASP A 1 334 ? 4.745 11.251 -23.824 1.00 80.06 334 ASP A O 1
ATOM 2615 N N . SER A 1 335 ? 5.419 12.925 -25.181 1.00 82.38 335 SER A N 1
ATOM 2616 C CA . SER A 1 335 ? 5.544 12.149 -26.420 1.00 82.38 335 SER A CA 1
ATOM 2617 C C . SER A 1 335 ? 6.977 11.702 -26.717 1.00 82.38 335 SER A C 1
ATOM 2619 O O . SER A 1 335 ? 7.229 11.170 -27.799 1.00 82.38 335 SER A O 1
ATOM 2621 N N . ALA A 1 336 ? 7.917 11.910 -25.787 1.00 85.38 336 ALA A N 1
ATOM 2622 C CA . ALA A 1 336 ? 9.287 11.430 -25.936 1.00 85.38 336 ALA A CA 1
ATOM 2623 C C . ALA A 1 336 ? 9.289 9.906 -26.142 1.00 85.38 336 ALA A C 1
ATOM 2625 O O . ALA A 1 336 ? 8.791 9.163 -25.295 1.00 85.38 336 ALA A O 1
ATOM 2626 N N . GLU A 1 337 ? 9.807 9.453 -27.288 1.00 89.12 337 GLU A N 1
ATOM 2627 C CA . GLU A 1 337 ? 9.819 8.040 -27.675 1.00 89.12 337 GLU A CA 1
ATOM 2628 C C . GLU A 1 337 ? 10.830 7.272 -26.817 1.00 89.12 337 GLU A C 1
ATOM 2630 O O . GLU A 1 337 ? 11.951 7.728 -26.587 1.00 89.12 337 GLU A O 1
ATOM 2635 N N . LEU A 1 338 ? 10.431 6.091 -26.352 1.00 90.12 338 LEU A N 1
ATOM 2636 C CA . LEU A 1 338 ? 11.243 5.214 -25.520 1.00 90.12 338 LEU A CA 1
ATOM 2637 C C . LEU A 1 338 ? 11.628 3.942 -26.275 1.00 90.12 338 LEU A C 1
ATOM 2639 O O . LEU A 1 338 ? 10.865 3.411 -27.084 1.00 90.12 338 LEU A O 1
ATOM 2643 N N . ILE A 1 339 ? 12.816 3.434 -25.967 1.00 88.06 339 ILE A N 1
ATOM 2644 C CA . ILE A 1 339 ? 13.374 2.205 -26.521 1.00 88.06 339 ILE A CA 1
ATOM 2645 C C . ILE A 1 339 ? 13.334 1.134 -25.440 1.00 88.06 339 ILE A C 1
ATOM 2647 O O . ILE A 1 339 ? 13.792 1.354 -24.319 1.00 88.06 339 ILE A O 1
ATOM 2651 N N . VAL A 1 340 ? 12.825 -0.047 -25.790 1.00 82.94 340 VAL A N 1
ATOM 2652 C CA . VAL A 1 340 ? 12.979 -1.225 -24.935 1.00 82.94 340 VAL A CA 1
ATOM 2653 C C . VAL A 1 340 ? 14.256 -1.956 -25.335 1.00 82.94 340 VAL A C 1
ATOM 2655 O O . VAL A 1 340 ? 14.391 -2.314 -26.507 1.00 82.94 340 VAL A O 1
ATOM 2658 N N . PRO A 1 341 ? 15.200 -2.174 -24.406 1.00 69.56 341 PRO A N 1
ATOM 2659 C CA . PRO A 1 341 ? 16.461 -2.832 -24.731 1.00 69.56 341 PRO A CA 1
ATOM 2660 C C . PRO A 1 341 ? 16.235 -4.245 -25.262 1.00 69.56 341 PRO A C 1
ATOM 2662 O O . PRO A 1 341 ? 15.391 -4.956 -24.729 1.00 69.56 341 PRO A O 1
ATOM 2665 N N . ASP A 1 342 ? 17.027 -4.672 -26.242 1.00 63.09 342 ASP A N 1
ATOM 2666 C CA . ASP A 1 342 ? 17.209 -6.078 -26.646 1.00 63.09 342 ASP A CA 1
ATOM 2667 C C . ASP A 1 342 ? 15.971 -6.847 -27.153 1.00 63.09 342 ASP A C 1
ATOM 2669 O O . ASP A 1 342 ? 16.043 -8.058 -27.346 1.00 63.09 342 ASP A O 1
ATOM 2673 N N . ILE A 1 343 ? 14.850 -6.181 -27.446 1.00 55.38 343 ILE A N 1
ATOM 2674 C CA . ILE A 1 343 ? 13.694 -6.828 -28.086 1.00 55.38 343 ILE A CA 1
ATOM 2675 C C . ILE A 1 343 ? 13.792 -6.638 -29.599 1.00 55.38 343 ILE A C 1
ATOM 2677 O O . ILE A 1 343 ? 13.166 -5.757 -30.190 1.00 55.38 343 ILE A O 1
ATOM 2681 N N . THR A 1 344 ? 14.597 -7.479 -30.241 1.00 43.09 344 THR A N 1
ATOM 2682 C CA . THR A 1 344 ? 14.528 -7.672 -31.694 1.00 43.09 344 THR A CA 1
ATOM 2683 C C . THR A 1 344 ? 13.376 -8.633 -31.987 1.00 43.09 344 THR A C 1
ATOM 2685 O O . THR A 1 344 ? 13.559 -9.835 -32.058 1.00 43.09 344 THR A O 1
ATOM 2688 N N . GLU A 1 345 ? 12.173 -8.068 -32.113 1.00 39.78 345 GLU A N 1
ATOM 2689 C CA . GLU A 1 345 ? 10.941 -8.726 -32.578 1.00 39.78 345 GLU A CA 1
ATOM 2690 C C . GLU A 1 345 ? 10.394 -9.860 -31.682 1.00 39.78 345 GLU A C 1
ATOM 2692 O O . GLU A 1 345 ? 10.817 -11.010 -31.747 1.00 39.78 345 GLU A O 1
ATOM 2697 N N . PHE A 1 346 ? 9.330 -9.567 -30.924 1.00 43.22 346 PHE A N 1
ATOM 2698 C CA . PHE A 1 346 ? 8.364 -10.610 -30.567 1.00 43.22 346 PHE A CA 1
ATOM 2699 C C . PHE A 1 346 ? 7.673 -11.063 -31.857 1.00 43.22 346 PHE A C 1
ATOM 2701 O O . PHE A 1 346 ? 6.751 -10.388 -32.322 1.00 43.22 346 PHE A O 1
ATOM 2708 N N . LYS A 1 347 ? 8.163 -12.140 -32.469 1.00 35.19 347 LYS A N 1
ATOM 2709 C CA . LYS A 1 347 ? 7.449 -12.834 -33.544 1.00 35.19 347 LYS A CA 1
ATOM 2710 C C . LYS A 1 347 ? 6.446 -13.821 -32.976 1.00 35.19 347 LYS A C 1
ATOM 2712 O O . LYS A 1 347 ? 6.825 -14.558 -32.041 1.00 35.19 347 LYS A O 1
#

Secondary structure (DSSP, 8-state):
-------TTTTTPPPHHHHHHHHHHHHHHGGGGS---SS--HHHHHHHHHHHHHHHHTTTS-HHHHHHHHHHHHHHHHHHHHHHHHHHHHHHHHHHHHHHTT-PPPHHHHHHHHHHTTTTSB---SS-B-HHHHHHHHHHHHHHHHHHHHHHHHHHH-GGGS-SEEESS--BTTEEEHHHHHHHHHHHHHHTT--S-HHHHHHHHHHHHTTSHHHH-TTTSTHHHHHHHHHHHHHT--SSTT----SEEE-SS-GGGGEEE---HHHHHHHHHHHHHHHHHS-GGG-S--BHHHHHHHHHTTTB-GGGSTTHHHHHHHHHHHTT-EES-GGGGGG-EE--TT-----

Foldseek 3Di:
DDDPDDPCVVVVPDDPVRVVVVVVVVVVVCPVVDAPLVDPQLLVVLLVLLVVLLVVCVVVDPPVLSVLLVLLSCLLNVLLVVLLVLVLLLVLLQQLLQLLQQDHDDLVVNSVCNNCSSAQLFEFDPWFALSSVVSLLSSLLSVLLVVVSVVQLCVQVPVCLPQADEHCDDDDSRYDHSRSSSNSSNVSSVSVVRHDGSVVSVVVSVVVSVVDPCNVPVCPDDCSVVSLVVNCVSQPADPDPPDQSHQWYDPPPDRSRTIGGHHGPSSLLSLLSSLQSVQVPDDPVSVDFDWPLSSQVSVSSSNYHQPNDPCSSVVVLVNCVVSVQWDDDSVPPRGTGGDNPPPPDPD

Sequence (347 aa):
MNRIQIDRTEAGLLDESQAIEKLADRFSAAKGSILDCGFPDQLAERLAKDFQNLCKLEGHVPRLLWIDLLKCFLRMALPTWLLAHMRLTVSLRDWTLTALGGIVTDDEKILHEIKNRWQGIFHPTQTGSNEISLHIERYVKARIELSLLTYWVRGILGPQSIDATLTVRSTGKDNLSISDWLTRCRQAGENIGLSGDGQSIRTKVIPMAQAFGAWLNPSTKGQGKNIEEFLRILLRLPDSDEDDGYLLTGTKKGGFQRVVVFPGPAVLKTMLYLVAAEKMRGAIKTRGKLVLSDLENHFSKYGVDFASSVGARPQLISELSRLGFLKGSPDAGDSAELIVPDITEFK

pLDDT: mean 84.71, std 13.1, range [35.19, 98.19]

Radius of gyration: 23.45 Å; chains: 1; bounding box: 58×55×61 Å